Protein AF-A0A8T1B368-F1 (afdb_monomer_lite)

Organism: NCBI:txid29920

Secondary structure (DSSP, 8-state):
--------------HHHHHHHHHHHHHHHHHHHHHHHHHHHHHHHHHHHHHHHHHHHHHHHHHHHHHHHHHHHHHHHHHHHHHHHTTSTHHHHHHHHHHHHHHHHHHHHHHHHHHHHHHHHHHHHHHHHHHHHHHHTT---------HHHHHHT-TTTSS-TT-TT-EEE--TTSPPPEEE-PPPHHHHHHHHHHHHHHHHS--TT-EEEEEETTEEEEEPP----TTSS-PPPP--

Foldseek 3Di:
DDDDDPDDPPPPPDPVVVVVVVVVVVVVVVVVVVVVVVVVVVVVVVVVVVVVVVVVVVVVVVVVVVVVVVVVVVVVVVVVVCVVPVVDPVNVVVVVVVVVVVVVVVVVVVVVVVVVVVVVVVVVVVVVVVVVVVVVVPPPDDDPDDDPVVVVCPDPVNPDDPPPQPAAWDDDPVRDDIDGDDDDDPVNVVVVVVVCCVVPVPPDPQWDFPDADPNDTDTDHDFDDDPPDDDTDDDDD

Structure (mmCIF, N/CA/C/O backbone):
data_AF-A0A8T1B368-F1
#
_entry.id   AF-A0A8T1B368-F1
#
loop_
_atom_site.group_PDB
_atom_site.id
_atom_site.type_symbol
_atom_site.label_atom_id
_atom_site.label_alt_id
_atom_site.label_comp_id
_atom_site.label_asym_id
_atom_site.label_entity_id
_atom_site.label_seq_id
_atom_site.pdbx_PDB_ins_code
_atom_site.Cartn_x
_atom_site.Cartn_y
_atom_site.Cartn_z
_atom_site.occupancy
_atom_site.B_iso_or_equiv
_atom_site.auth_seq_id
_atom_site.auth_comp_id
_atom_site.auth_asym_id
_atom_site.auth_atom_id
_atom_site.pdbx_PDB_model_num
ATOM 1 N N . MET A 1 1 ? 43.629 -32.113 -84.183 1.00 42.66 1 MET A N 1
ATOM 2 C CA . MET A 1 1 ? 43.805 -30.665 -83.938 1.00 42.66 1 MET A CA 1
ATOM 3 C C . MET A 1 1 ? 42.716 -30.204 -82.978 1.00 42.66 1 MET A C 1
ATOM 5 O O . MET A 1 1 ? 41.587 -30.622 -83.180 1.00 42.66 1 MET A O 1
ATOM 9 N N . ALA A 1 2 ? 43.097 -29.373 -81.995 1.00 43.03 2 ALA A N 1
ATOM 10 C CA . ALA A 1 2 ? 42.284 -28.636 -81.007 1.00 43.03 2 ALA A CA 1
ATOM 11 C C . ALA A 1 2 ? 41.503 -29.499 -79.986 1.00 43.03 2 ALA A C 1
ATOM 13 O O . ALA A 1 2 ? 40.501 -30.113 -80.321 1.00 43.03 2 ALA A O 1
ATOM 14 N N . SER A 1 3 ? 42.025 -29.749 -78.780 1.00 43.41 3 SER A N 1
ATOM 15 C CA . SER A 1 3 ? 42.181 -28.850 -77.610 1.00 43.41 3 SER A CA 1
ATOM 16 C C . SER A 1 3 ? 40.863 -28.573 -76.879 1.00 43.41 3 SER A C 1
ATOM 18 O O . SER A 1 3 ? 40.160 -27.613 -77.178 1.00 43.41 3 SER A O 1
ATOM 20 N N . SER A 1 4 ? 40.581 -29.407 -75.872 1.00 46.00 4 SER A N 1
ATOM 21 C CA . SER A 1 4 ? 39.647 -29.121 -74.782 1.00 46.00 4 SER A CA 1
ATOM 22 C C . SER A 1 4 ? 40.178 -27.974 -73.923 1.00 46.00 4 SER A C 1
ATOM 24 O O . SER A 1 4 ? 41.214 -28.104 -73.274 1.00 46.00 4 SER A O 1
ATOM 26 N N . THR A 1 5 ? 39.451 -26.866 -73.874 1.00 47.09 5 THR A N 1
ATOM 27 C CA . THR A 1 5 ? 39.636 -25.805 -72.883 1.00 47.09 5 THR A CA 1
ATOM 28 C C . THR A 1 5 ? 38.849 -26.155 -71.624 1.00 47.09 5 THR A C 1
ATOM 30 O O . THR A 1 5 ? 37.664 -25.861 -71.496 1.00 47.09 5 THR A O 1
ATOM 33 N N . ASN A 1 6 ? 39.521 -26.820 -70.685 1.00 49.47 6 ASN A N 1
ATOM 34 C CA . ASN A 1 6 ? 39.022 -27.002 -69.329 1.00 49.47 6 ASN A CA 1
ATOM 35 C C . ASN A 1 6 ? 39.417 -25.771 -68.497 1.00 49.47 6 ASN A C 1
ATOM 37 O O . ASN A 1 6 ? 40.516 -25.713 -67.950 1.00 49.47 6 ASN A O 1
ATOM 41 N N . ASN A 1 7 ? 38.547 -24.763 -68.454 1.00 50.09 7 ASN A N 1
ATOM 42 C CA . ASN A 1 7 ? 38.726 -23.591 -67.600 1.00 50.09 7 ASN A CA 1
ATOM 43 C C . ASN A 1 7 ? 37.988 -23.827 -66.279 1.00 50.09 7 ASN A C 1
ATOM 45 O O . ASN A 1 7 ? 36.792 -23.571 -66.179 1.00 50.09 7 ASN A O 1
ATOM 49 N N . ASN A 1 8 ? 38.710 -24.307 -65.267 1.00 58.12 8 ASN A N 1
ATOM 50 C CA . ASN A 1 8 ? 38.276 -24.253 -63.871 1.00 58.12 8 ASN A CA 1
ATOM 51 C C . ASN A 1 8 ? 38.488 -22.823 -63.341 1.00 58.12 8 ASN A C 1
ATOM 53 O O . ASN A 1 8 ? 39.643 -22.403 -63.244 1.00 58.12 8 ASN A O 1
ATOM 57 N N . PRO A 1 9 ? 37.448 -22.074 -62.933 1.00 49.28 9 PRO A N 1
ATOM 58 C CA . PRO A 1 9 ? 37.639 -20.839 -62.198 1.00 49.28 9 PRO A CA 1
ATOM 59 C C . PRO A 1 9 ? 37.678 -21.184 -60.707 1.00 49.28 9 PRO A C 1
ATOM 61 O O . PRO A 1 9 ? 36.676 -21.089 -60.000 1.00 49.28 9 PRO A O 1
ATOM 64 N N . ALA A 1 10 ? 38.839 -21.601 -60.206 1.00 50.44 10 ALA A N 1
ATOM 65 C CA . ALA A 1 10 ? 39.085 -21.546 -58.770 1.00 50.44 10 ALA A CA 1
ATOM 66 C C . ALA A 1 10 ? 39.227 -20.063 -58.393 1.00 50.44 10 ALA A C 1
ATOM 68 O O . ALA A 1 10 ? 40.318 -19.503 -58.414 1.00 50.44 10 ALA A O 1
ATOM 69 N N . SER A 1 11 ? 38.090 -19.412 -58.138 1.00 59.16 11 SER A N 1
ATOM 70 C CA . SER A 1 11 ? 37.998 -18.056 -57.601 1.00 59.16 11 SER A CA 1
ATOM 71 C C . SER A 1 11 ? 38.609 -18.048 -56.201 1.00 59.16 11 SER A C 1
ATOM 73 O O . SER A 1 11 ? 37.917 -18.258 -55.206 1.00 59.16 11 SER A O 1
ATOM 75 N N . THR A 1 12 ? 39.922 -17.850 -56.125 1.00 66.88 12 THR A N 1
ATOM 76 C CA . THR A 1 12 ? 40.653 -17.617 -54.882 1.00 66.88 12 THR A CA 1
ATOM 77 C C . THR A 1 12 ? 40.141 -16.317 -54.274 1.00 66.88 12 THR A C 1
ATOM 79 O O . THR A 1 12 ? 40.388 -15.232 -54.795 1.00 66.88 12 THR A O 1
ATOM 82 N N . MET A 1 13 ? 39.343 -16.453 -53.219 1.00 69.12 13 MET A N 1
ATOM 83 C CA . MET A 1 13 ? 38.781 -15.351 -52.448 1.00 69.12 13 MET A CA 1
ATOM 84 C C . MET A 1 13 ? 39.916 -14.452 -51.942 1.00 69.12 13 MET A C 1
ATOM 86 O O . MET A 1 13 ? 40.829 -14.937 -51.284 1.00 69.12 13 MET A O 1
ATOM 90 N N . ASP A 1 14 ? 39.855 -13.168 -52.297 1.00 82.00 14 ASP A N 1
ATOM 91 C CA . ASP A 1 14 ? 40.852 -12.143 -51.965 1.00 82.00 14 ASP A CA 1
ATOM 92 C C . ASP A 1 14 ? 41.129 -12.104 -50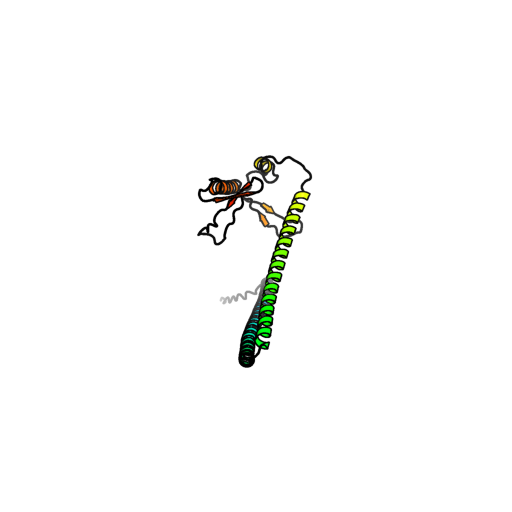.448 1.00 82.00 14 ASP A C 1
ATOM 94 O O . ASP A 1 14 ? 40.195 -12.126 -49.639 1.00 82.00 14 ASP A O 1
ATOM 98 N N . ASP A 1 15 ? 42.400 -12.021 -50.044 1.00 81.75 15 ASP A N 1
ATOM 99 C CA . ASP A 1 15 ? 42.838 -12.013 -48.637 1.00 81.75 15 ASP A CA 1
ATOM 100 C C . ASP A 1 15 ? 42.151 -10.895 -47.835 1.00 81.75 15 ASP A C 1
ATOM 102 O O . ASP A 1 15 ? 41.834 -11.034 -46.650 1.00 81.75 15 ASP A O 1
ATOM 106 N N . ARG A 1 16 ? 41.831 -9.784 -48.506 1.00 85.31 16 ARG A N 1
ATOM 107 C CA . ARG A 1 16 ? 41.080 -8.671 -47.919 1.00 85.31 16 ARG A CA 1
ATOM 108 C C . ARG A 1 16 ? 39.640 -9.051 -47.562 1.00 85.31 16 ARG A C 1
ATOM 110 O O . ARG A 1 16 ? 39.135 -8.607 -46.528 1.00 85.31 16 ARG A O 1
ATOM 117 N N . ALA A 1 17 ? 38.988 -9.871 -48.385 1.00 87.81 17 ALA A N 1
ATOM 118 C CA . ALA A 1 17 ? 37.640 -10.371 -48.125 1.00 87.81 17 ALA A CA 1
ATOM 119 C C . ALA A 1 17 ? 37.633 -11.365 -46.952 1.00 87.81 17 ALA A C 1
ATOM 121 O O . ALA A 1 17 ? 36.720 -11.333 -46.125 1.00 87.81 17 ALA A O 1
ATOM 122 N N . TRP A 1 18 ? 38.684 -12.181 -46.820 1.00 90.31 18 TRP A N 1
ATOM 123 C CA . TRP A 1 18 ? 38.879 -13.061 -45.664 1.00 90.31 18 TRP A CA 1
ATOM 124 C C . TRP A 1 18 ? 39.007 -12.286 -44.350 1.00 90.31 18 TRP A C 1
ATOM 126 O O . TRP A 1 18 ? 38.308 -12.595 -43.383 1.00 90.31 18 TRP A O 1
ATOM 136 N N . ILE A 1 19 ? 39.835 -11.238 -44.315 1.00 92.25 19 ILE A N 1
ATOM 137 C CA . ILE A 1 19 ? 40.012 -10.401 -43.116 1.00 92.25 19 ILE A CA 1
ATOM 138 C C . ILE A 1 19 ? 38.69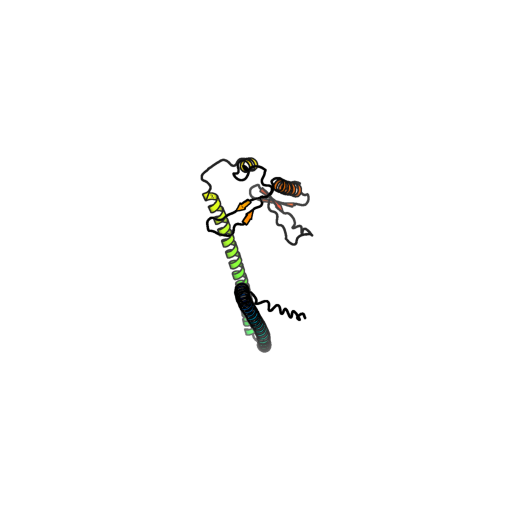1 -9.731 -42.710 1.00 92.25 19 ILE A C 1
ATOM 140 O O . ILE A 1 19 ? 38.340 -9.712 -41.529 1.00 92.25 19 ILE A O 1
ATOM 144 N N . GLN A 1 20 ? 37.928 -9.213 -43.677 1.00 93.19 20 GLN A N 1
ATOM 145 C CA . GLN A 1 20 ? 36.630 -8.585 -43.413 1.00 93.19 20 GLN A CA 1
ATOM 146 C C . GLN A 1 20 ? 35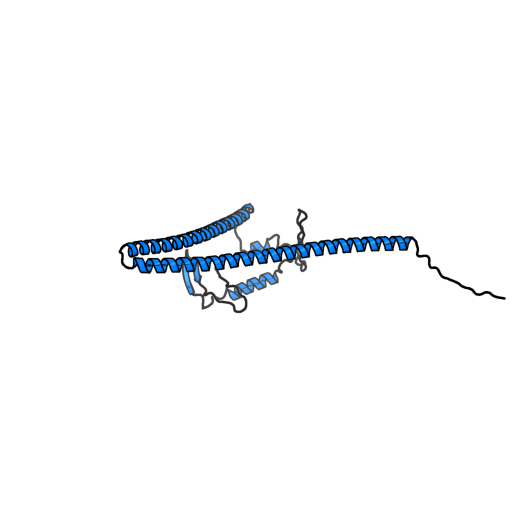.601 -9.574 -42.861 1.00 93.19 20 GLN A C 1
ATOM 148 O O . GLN A 1 20 ? 34.885 -9.242 -41.914 1.00 93.19 20 GLN A O 1
ATOM 153 N N . LEU A 1 21 ? 35.547 -10.790 -43.412 1.00 94.06 21 LEU A N 1
ATOM 154 C CA . LEU A 1 21 ? 34.644 -11.835 -42.941 1.00 94.06 21 LEU A CA 1
ATOM 155 C C . LEU A 1 21 ? 34.981 -12.263 -41.508 1.00 94.06 21 LEU A C 1
ATOM 157 O O . LEU A 1 21 ? 34.084 -12.351 -40.669 1.00 94.06 21 LEU A O 1
ATOM 161 N N . HIS A 1 22 ? 36.265 -12.476 -41.207 1.00 94.44 22 HIS A N 1
ATOM 162 C CA . HIS A 1 22 ? 36.709 -12.823 -39.857 1.00 94.44 22 HIS A CA 1
ATOM 163 C C . HIS A 1 22 ? 36.404 -11.715 -38.850 1.00 94.44 22 HIS A C 1
ATOM 165 O O . HIS A 1 22 ? 35.855 -11.996 -37.786 1.00 94.44 22 HIS A O 1
ATOM 171 N N . TYR A 1 23 ? 36.679 -10.457 -39.202 1.00 95.75 23 TYR A N 1
ATOM 172 C CA . TYR A 1 23 ? 36.354 -9.315 -38.352 1.00 95.75 23 TYR A CA 1
ATOM 173 C C . TYR A 1 23 ? 34.844 -9.200 -38.093 1.00 95.75 23 TYR A C 1
ATOM 175 O O . TYR A 1 23 ? 34.419 -8.983 -36.958 1.00 95.75 23 TYR A O 1
ATOM 183 N N . TRP A 1 24 ? 34.013 -9.385 -39.124 1.00 95.88 24 TRP A N 1
ATOM 184 C CA . TRP A 1 24 ? 32.556 -9.376 -38.981 1.00 95.88 24 TRP A CA 1
ATOM 185 C C . TRP A 1 24 ? 32.059 -10.521 -38.090 1.00 95.88 24 TRP A C 1
ATOM 187 O O . TRP A 1 24 ? 31.235 -10.297 -37.200 1.00 95.88 24 TRP A O 1
ATOM 197 N N . ALA A 1 25 ? 32.584 -11.733 -38.276 1.00 96.19 25 ALA A N 1
ATOM 198 C CA . ALA A 1 25 ? 32.236 -12.890 -37.458 1.00 96.19 25 ALA A CA 1
ATOM 199 C C . ALA A 1 25 ? 32.645 -12.687 -35.989 1.00 96.19 25 ALA A C 1
ATOM 201 O O . ALA A 1 25 ? 31.862 -12.960 -35.080 1.00 96.19 25 ALA A O 1
ATOM 202 N N . GLU A 1 26 ? 33.837 -12.146 -35.731 1.00 95.88 26 GLU A N 1
ATOM 203 C CA . GLU A 1 26 ? 34.303 -11.850 -34.374 1.00 95.88 26 GLU A CA 1
ATOM 204 C C . GLU A 1 26 ? 33.466 -10.743 -33.716 1.00 95.88 26 GLU A C 1
ATOM 206 O O . GLU A 1 26 ? 33.055 -10.862 -32.560 1.00 95.88 26 GLU A O 1
ATOM 211 N N . LYS A 1 27 ? 33.156 -9.674 -34.456 1.00 96.75 27 LYS A N 1
ATOM 212 C CA . LYS A 1 27 ? 32.320 -8.579 -33.958 1.00 96.75 27 LYS A CA 1
ATOM 213 C C . LYS A 1 27 ? 30.920 -9.071 -33.596 1.00 96.75 27 LYS A C 1
ATOM 215 O O . LYS A 1 27 ? 30.455 -8.833 -32.484 1.00 96.75 27 LYS A O 1
ATOM 220 N N . THR A 1 28 ? 30.271 -9.795 -34.503 1.00 95.62 28 THR A N 1
ATOM 221 C CA . THR A 1 28 ? 28.912 -10.302 -34.279 1.00 95.62 28 THR A CA 1
ATOM 222 C C . THR A 1 28 ? 28.877 -11.324 -33.148 1.00 95.62 28 THR A C 1
ATOM 224 O O . THR A 1 28 ? 28.025 -11.221 -32.272 1.00 95.62 28 THR A O 1
ATOM 227 N N . THR A 1 29 ? 29.823 -12.264 -33.075 1.00 96.56 29 THR A N 1
ATOM 228 C CA . THR A 1 29 ? 29.886 -13.221 -31.954 1.00 96.56 29 THR A CA 1
ATOM 229 C C . THR A 1 29 ? 30.104 -12.525 -30.607 1.00 96.56 29 THR A C 1
ATOM 231 O O . THR A 1 29 ? 29.439 -12.878 -29.630 1.00 96.56 29 THR A O 1
ATOM 234 N N . LYS A 1 30 ? 30.945 -11.485 -30.529 1.00 96.62 30 LYS A N 1
ATOM 235 C CA . LYS A 1 30 ? 31.089 -10.650 -29.318 1.00 96.62 30 LYS A CA 1
ATOM 236 C C . LYS A 1 30 ? 29.788 -9.925 -28.949 1.00 96.62 30 LYS A C 1
ATOM 238 O O . LYS A 1 30 ? 29.380 -9.925 -27.787 1.00 96.62 30 LYS A O 1
ATOM 243 N N . GLU A 1 31 ? 29.091 -9.342 -29.916 1.00 96.50 31 GLU A N 1
ATOM 244 C CA . GLU A 1 31 ? 27.802 -8.676 -29.680 1.00 96.50 31 GLU A CA 1
ATOM 245 C C . GLU A 1 31 ? 26.717 -9.664 -29.213 1.00 96.50 31 GLU A C 1
ATOM 247 O O . GLU A 1 31 ? 25.987 -9.400 -28.255 1.00 96.50 31 GLU A O 1
ATOM 252 N N . TRP A 1 32 ? 26.643 -10.851 -29.815 1.00 95.75 32 TRP A N 1
ATOM 253 C CA . TRP A 1 32 ? 25.680 -11.881 -29.421 1.00 95.75 32 TRP A CA 1
ATOM 254 C C . TRP A 1 32 ? 25.980 -12.468 -28.044 1.00 95.75 32 TRP A C 1
ATOM 256 O O . TRP A 1 32 ? 25.065 -12.638 -27.239 1.00 95.75 32 TRP A O 1
ATOM 266 N N . THR A 1 33 ? 27.247 -12.744 -27.735 1.00 97.38 33 THR A N 1
ATOM 267 C CA . THR A 1 33 ? 27.649 -13.284 -26.426 1.00 97.38 33 THR A CA 1
ATOM 268 C C . THR A 1 33 ? 27.396 -12.288 -25.298 1.00 97.38 33 THR A C 1
ATOM 270 O O . THR A 1 33 ? 26.871 -12.666 -24.247 1.00 97.38 33 THR A O 1
ATOM 273 N N . THR A 1 34 ? 27.690 -11.002 -25.514 1.00 96.88 34 THR A N 1
ATOM 274 C CA . THR A 1 34 ? 27.382 -9.946 -24.537 1.00 96.88 34 THR A CA 1
ATOM 275 C C . THR A 1 34 ? 25.878 -9.809 -24.319 1.00 96.88 34 THR A C 1
ATOM 277 O O . THR A 1 34 ? 25.429 -9.804 -23.169 1.00 96.88 34 THR A O 1
ATOM 280 N N . LYS A 1 35 ? 25.080 -9.794 -25.393 1.00 97.25 35 LYS A N 1
ATOM 281 C CA . LYS A 1 35 ? 23.615 -9.749 -25.304 1.00 97.25 35 LYS A CA 1
ATOM 282 C C . LYS A 1 35 ? 23.045 -10.967 -24.574 1.00 97.25 35 LYS A C 1
ATOM 284 O O . LYS A 1 35 ? 22.275 -10.797 -23.631 1.00 97.25 35 LYS A O 1
ATOM 289 N N . ALA A 1 36 ? 23.489 -12.173 -24.926 1.00 97.06 36 ALA A N 1
ATOM 290 C CA . ALA A 1 36 ? 23.072 -13.414 -24.275 1.00 97.06 36 ALA A CA 1
ATOM 291 C C . ALA A 1 36 ? 23.429 -13.430 -22.778 1.00 97.06 36 ALA A C 1
ATOM 293 O O . ALA A 1 36 ? 22.603 -13.804 -21.946 1.00 97.06 36 ALA A O 1
ATOM 294 N N . SER A 1 37 ? 24.626 -12.957 -22.409 1.00 96.50 37 SER A N 1
ATOM 295 C CA . SER A 1 37 ? 25.045 -12.833 -21.006 1.00 96.50 37 SER A CA 1
ATOM 296 C C . SER A 1 37 ? 24.155 -11.859 -20.224 1.00 96.50 37 SER A C 1
ATOM 298 O O . SER A 1 37 ? 23.741 -12.151 -19.099 1.00 96.50 37 SER A O 1
ATOM 300 N N . LEU A 1 38 ? 23.815 -10.709 -20.815 1.00 97.88 38 LEU A N 1
ATOM 301 C CA . LEU A 1 38 ? 22.913 -9.731 -20.201 1.00 97.88 38 LEU A CA 1
ATOM 302 C C . LEU A 1 38 ? 21.489 -10.271 -20.053 1.00 97.88 38 LEU A C 1
ATOM 304 O O . LEU A 1 38 ? 20.858 -10.056 -19.016 1.00 97.88 38 LEU A O 1
ATOM 308 N N . ASP A 1 39 ? 20.980 -10.977 -21.058 1.00 97.19 39 ASP A N 1
ATOM 309 C CA . ASP A 1 39 ? 19.650 -11.588 -21.021 1.00 97.19 39 ASP A CA 1
ATOM 310 C C . ASP A 1 39 ? 19.567 -12.686 -19.962 1.00 97.19 39 ASP A C 1
ATOM 312 O O . ASP A 1 39 ? 18.632 -12.694 -19.156 1.00 97.19 39 ASP A O 1
ATOM 316 N N . TRP A 1 40 ? 20.595 -13.532 -19.863 1.00 97.44 40 TRP A N 1
ATOM 317 C CA . TRP A 1 40 ? 20.704 -14.531 -18.804 1.00 97.44 40 TRP A CA 1
ATOM 318 C C . TRP A 1 40 ? 20.724 -13.887 -17.411 1.00 97.44 40 TRP A C 1
ATOM 320 O O . TRP A 1 40 ? 19.943 -14.277 -16.539 1.00 97.44 40 TRP A O 1
ATOM 330 N N . LYS A 1 41 ? 21.536 -12.838 -17.201 1.00 98.00 41 LYS A N 1
ATOM 331 C CA . LYS A 1 41 ? 21.582 -12.096 -15.925 1.00 98.00 41 LYS A CA 1
ATOM 332 C C . LYS A 1 41 ? 20.227 -11.479 -15.576 1.00 98.00 41 LYS A C 1
ATOM 334 O O . LYS A 1 41 ? 19.796 -11.558 -14.426 1.00 98.00 41 LYS A O 1
ATOM 339 N N . ARG A 1 42 ? 19.543 -10.874 -16.554 1.00 97.81 42 ARG A N 1
ATOM 340 C CA . ARG A 1 42 ? 18.202 -10.297 -16.368 1.00 97.81 42 ARG A CA 1
ATOM 341 C C . ARG A 1 42 ? 17.189 -11.369 -15.983 1.00 97.81 42 ARG A C 1
ATOM 343 O O . ARG A 1 42 ? 16.444 -11.168 -15.028 1.00 97.81 42 ARG A O 1
ATOM 350 N N . SER A 1 43 ? 17.185 -12.503 -16.679 1.00 97.31 43 SER A N 1
ATOM 351 C CA . SER A 1 43 ? 16.290 -13.620 -16.371 1.00 97.31 43 SER A CA 1
ATOM 352 C C . SER A 1 43 ? 16.546 -14.181 -14.973 1.00 97.31 43 SER A C 1
ATOM 354 O O . SER A 1 43 ? 15.605 -14.356 -14.202 1.00 97.31 43 SER A O 1
ATOM 356 N N . LYS A 1 44 ? 17.818 -14.385 -14.604 1.00 97.69 44 LYS A N 1
ATOM 357 C CA . LYS A 1 44 ? 18.207 -14.848 -13.268 1.00 97.69 44 LYS A CA 1
ATOM 358 C C . LYS A 1 44 ? 17.686 -13.910 -12.176 1.00 97.69 44 LYS A C 1
ATOM 360 O O . LYS A 1 44 ? 16.995 -14.366 -11.271 1.00 97.69 44 LYS A O 1
ATOM 365 N N . ARG A 1 45 ? 17.911 -12.598 -12.320 1.00 97.44 45 ARG A N 1
ATOM 366 C CA . ARG A 1 45 ? 17.401 -11.590 -11.373 1.00 97.44 45 ARG A CA 1
ATOM 367 C C . ARG A 1 45 ? 15.876 -11.599 -11.266 1.00 97.44 45 ARG A C 1
ATOM 369 O O . ARG A 1 45 ? 15.348 -11.482 -10.166 1.00 97.44 45 ARG A O 1
ATOM 376 N N . ARG A 1 46 ? 15.149 -11.740 -12.383 1.00 97.75 46 ARG A N 1
ATOM 377 C CA . ARG A 1 46 ? 13.677 -11.839 -12.350 1.00 97.75 46 ARG A CA 1
ATOM 378 C C . ARG A 1 46 ? 13.217 -13.058 -11.554 1.00 97.75 46 ARG A C 1
ATOM 380 O O . ARG A 1 46 ? 12.312 -12.921 -10.736 1.00 97.75 46 ARG A O 1
ATOM 387 N N . ASN A 1 47 ? 13.857 -14.207 -11.757 1.00 97.88 47 ASN A N 1
ATOM 388 C CA . ASN A 1 47 ? 13.526 -15.444 -11.048 1.00 97.88 47 ASN A CA 1
ATOM 389 C C . ASN A 1 47 ? 13.830 -15.340 -9.548 1.00 97.88 47 ASN A C 1
ATOM 391 O O . ASN A 1 47 ? 12.992 -15.707 -8.729 1.00 97.88 47 ASN A O 1
ATOM 395 N N . GLU A 1 48 ? 14.983 -14.778 -9.180 1.00 97.88 48 GLU A N 1
ATOM 396 C CA . GLU A 1 48 ? 15.341 -14.515 -7.779 1.00 97.88 48 GLU A CA 1
ATOM 397 C C . GLU A 1 48 ? 14.317 -13.587 -7.113 1.00 97.88 48 GLU A C 1
ATOM 399 O O . GLU A 1 48 ? 13.787 -13.902 -6.049 1.00 97.88 48 GLU A O 1
ATOM 404 N N . MET A 1 49 ? 13.952 -12.485 -7.775 1.00 98.00 49 MET A N 1
ATOM 405 C CA . MET A 1 49 ? 12.939 -11.561 -7.264 1.00 98.00 49 MET A CA 1
ATOM 406 C C . MET A 1 49 ? 11.554 -12.203 -7.149 1.00 98.00 49 MET A C 1
ATOM 408 O O . MET A 1 49 ? 10.834 -11.921 -6.191 1.00 98.00 49 MET A O 1
ATOM 412 N N . ALA A 1 50 ? 11.161 -13.055 -8.098 1.00 98.19 50 ALA A N 1
ATOM 413 C CA . ALA A 1 50 ? 9.902 -13.791 -8.031 1.00 98.19 50 ALA A CA 1
ATOM 414 C C . ALA A 1 50 ? 9.883 -14.763 -6.840 1.00 98.19 50 ALA A C 1
ATOM 416 O O . ALA A 1 50 ? 8.908 -14.782 -6.090 1.00 98.19 50 ALA A O 1
ATOM 417 N N . SER A 1 51 ? 10.983 -15.489 -6.618 1.00 97.94 51 SER A N 1
ATOM 418 C CA . SER A 1 51 ? 11.149 -16.388 -5.471 1.00 97.94 51 SER A CA 1
ATOM 419 C C . SER A 1 51 ? 11.066 -15.634 -4.140 1.00 97.94 51 SER A C 1
ATOM 421 O O . SER A 1 51 ? 10.284 -16.004 -3.266 1.00 97.94 51 SER A O 1
ATOM 423 N N . LEU A 1 52 ? 11.770 -14.502 -4.012 1.00 98.12 52 LEU A N 1
ATOM 424 C CA . LEU A 1 52 ? 11.722 -13.662 -2.810 1.00 98.12 52 LEU A CA 1
ATOM 425 C C . LEU A 1 52 ? 10.315 -13.117 -2.535 1.00 98.12 52 LEU A C 1
ATOM 427 O O . LEU A 1 52 ? 9.858 -13.109 -1.391 1.00 98.12 52 LEU A O 1
ATOM 431 N N . ARG A 1 53 ? 9.602 -12.672 -3.577 1.00 98.19 53 ARG A N 1
ATOM 432 C CA . ARG A 1 53 ? 8.213 -12.201 -3.448 1.00 98.19 53 ARG A CA 1
ATOM 433 C C . ARG A 1 53 ? 7.286 -13.320 -2.988 1.00 98.19 53 ARG A C 1
ATOM 435 O O . ARG A 1 53 ? 6.467 -13.087 -2.102 1.00 98.19 53 ARG A O 1
ATOM 442 N N . LEU A 1 54 ? 7.433 -14.517 -3.553 1.00 98.38 54 LEU A N 1
ATOM 443 C CA . LEU A 1 54 ? 6.656 -15.687 -3.156 1.00 98.38 54 LEU A CA 1
ATOM 444 C C . LEU A 1 54 ? 6.942 -16.075 -1.702 1.00 98.38 54 LEU A C 1
ATOM 446 O O . LEU A 1 54 ? 6.009 -16.243 -0.924 1.00 98.38 54 LEU A O 1
ATOM 450 N N . GLN A 1 55 ? 8.214 -16.128 -1.304 1.00 98.06 55 GLN A N 1
ATOM 451 C CA . GLN A 1 55 ? 8.606 -16.418 0.075 1.00 98.06 55 GLN A CA 1
ATOM 452 C C . GLN A 1 55 ? 8.019 -15.393 1.052 1.00 98.06 55 GLN A C 1
ATOM 454 O O . GLN A 1 55 ? 7.474 -15.768 2.090 1.00 98.06 55 GLN A O 1
ATOM 459 N N . LYS A 1 56 ? 8.082 -14.099 0.714 1.00 98.19 56 LYS A N 1
ATOM 460 C CA . LYS A 1 56 ? 7.500 -13.033 1.538 1.00 98.19 56 LYS A CA 1
ATOM 461 C C . LYS A 1 56 ? 5.981 -13.171 1.652 1.00 98.19 56 LYS A C 1
ATOM 463 O O . LYS A 1 56 ? 5.452 -13.015 2.748 1.00 98.19 56 LYS A O 1
ATOM 468 N N . LYS A 1 57 ? 5.296 -13.491 0.548 1.00 98.31 57 LYS A N 1
ATOM 469 C CA . LYS A 1 57 ? 3.849 -13.748 0.538 1.00 98.31 57 LYS A CA 1
ATOM 470 C C . LYS A 1 57 ? 3.493 -14.932 1.439 1.00 98.31 57 LYS A C 1
ATOM 472 O O . LYS A 1 57 ? 2.615 -14.796 2.281 1.00 98.31 57 LYS A O 1
ATOM 477 N N . ASN A 1 58 ? 4.207 -16.048 1.309 1.00 98.31 58 ASN A N 1
ATOM 478 C CA . ASN A 1 58 ? 3.967 -17.247 2.112 1.00 98.31 58 ASN A CA 1
ATOM 479 C C . ASN A 1 58 ? 4.218 -16.990 3.601 1.00 98.31 58 ASN A C 1
ATOM 481 O O . ASN A 1 58 ? 3.423 -17.406 4.434 1.00 98.31 58 ASN A O 1
ATOM 485 N N . ARG A 1 59 ? 5.283 -16.253 3.945 1.00 97.94 59 ARG A N 1
ATOM 486 C CA . ARG A 1 59 ? 5.554 -15.858 5.333 1.00 97.94 59 ARG A CA 1
ATOM 487 C C . ARG A 1 59 ? 4.437 -14.987 5.901 1.00 97.94 59 ARG A C 1
ATOM 489 O O . ARG A 1 59 ? 4.049 -15.183 7.043 1.00 97.94 59 ARG A O 1
ATOM 496 N N . LEU A 1 60 ? 3.932 -14.032 5.121 1.00 98.12 60 LEU A N 1
ATOM 497 C CA . LEU A 1 60 ? 2.824 -13.179 5.547 1.00 98.12 60 LEU A CA 1
ATOM 498 C C . LEU A 1 60 ? 1.558 -13.997 5.800 1.00 98.12 60 LEU A C 1
ATOM 500 O O . LEU A 1 60 ? 0.930 -13.809 6.834 1.00 98.12 60 LEU A O 1
ATOM 504 N N . HIS A 1 61 ? 1.240 -14.931 4.906 1.00 98.12 61 HIS A N 1
ATOM 505 C CA . HIS A 1 61 ? 0.098 -15.823 5.082 1.00 98.12 61 HIS A CA 1
ATOM 506 C C . HIS A 1 61 ? 0.252 -16.707 6.329 1.00 98.12 61 HIS A C 1
ATOM 508 O O . HIS A 1 61 ? -0.629 -16.721 7.174 1.00 98.12 61 HIS A O 1
ATOM 514 N N . SER A 1 62 ? 1.427 -17.314 6.528 1.00 98.06 62 SER A N 1
ATOM 515 C CA . SER A 1 62 ? 1.720 -18.108 7.728 1.00 98.06 62 SER A CA 1
ATOM 516 C C . SER A 1 62 ? 1.575 -17.309 9.027 1.00 98.06 62 SER A C 1
ATOM 518 O O . SER A 1 62 ? 1.089 -17.854 10.011 1.00 98.06 62 SER A O 1
ATOM 520 N N . MET A 1 63 ? 1.987 -16.036 9.049 1.00 97.94 63 MET A N 1
ATOM 521 C CA . MET A 1 63 ? 1.800 -15.178 10.226 1.00 97.94 63 MET A CA 1
ATOM 522 C C . MET A 1 63 ? 0.320 -14.855 10.466 1.00 97.94 63 MET A C 1
ATOM 524 O O . MET A 1 63 ? -0.094 -14.737 11.612 1.00 97.94 63 MET A O 1
ATOM 528 N N . GLN A 1 64 ? -0.481 -14.708 9.408 1.00 97.88 64 GLN A N 1
ATOM 529 C CA . GLN A 1 64 ? -1.926 -14.499 9.539 1.00 97.88 64 GLN A CA 1
ATOM 530 C C . GLN A 1 64 ? -2.620 -15.740 10.106 1.00 97.88 64 GLN A C 1
ATOM 532 O O . GLN A 1 64 ? -3.402 -15.609 11.043 1.00 97.88 64 GLN A O 1
ATOM 537 N N . ASP A 1 65 ? -2.280 -16.928 9.605 1.00 98.06 65 ASP A N 1
ATOM 538 C CA . ASP A 1 65 ? -2.835 -18.193 10.099 1.00 98.06 65 ASP A CA 1
ATOM 539 C C . ASP A 1 65 ? -2.462 -18.430 11.575 1.00 98.06 65 ASP A C 1
ATOM 541 O O . ASP A 1 65 ? -3.275 -18.894 12.381 1.00 98.06 65 ASP A O 1
ATOM 545 N N . GLU A 1 66 ? -1.229 -18.079 11.959 1.00 97.94 66 GLU A N 1
ATOM 546 C CA . GLU A 1 66 ? -0.771 -18.140 13.349 1.00 97.94 66 GLU A CA 1
ATOM 547 C C . GLU A 1 66 ? -1.545 -17.162 14.239 1.00 97.94 66 GLU A C 1
ATOM 549 O O . GLU A 1 66 ? -2.002 -17.553 15.314 1.00 97.94 66 GLU A O 1
ATOM 554 N N . LEU A 1 67 ? -1.757 -15.921 13.785 1.00 97.38 67 LEU A N 1
ATOM 555 C CA . LEU A 1 67 ? -2.571 -14.941 14.506 1.00 97.38 67 LEU A CA 1
ATOM 556 C C . LEU A 1 67 ? -4.004 -15.436 14.711 1.00 97.38 67 LEU A C 1
ATOM 558 O O . LEU A 1 67 ? -4.497 -15.372 15.833 1.00 97.38 67 LEU A O 1
ATOM 562 N N . GLU A 1 68 ? -4.650 -15.972 13.674 1.00 97.94 68 GLU A N 1
ATOM 563 C CA . GLU A 1 68 ? -6.006 -16.523 13.783 1.00 97.94 68 GLU A CA 1
ATOM 564 C C . GLU A 1 68 ? -6.053 -17.692 14.780 1.00 97.94 68 GLU A C 1
ATOM 566 O O . GLU A 1 68 ? -6.954 -17.791 15.621 1.00 97.94 68 GLU A O 1
ATOM 571 N N . THR A 1 69 ? -5.040 -18.560 14.738 1.00 98.00 69 THR A N 1
ATOM 572 C CA . THR A 1 69 ? -4.928 -19.701 15.649 1.00 98.00 69 THR A CA 1
ATOM 573 C C . THR A 1 69 ? -4.758 -19.244 17.097 1.00 98.00 69 THR A C 1
ATOM 575 O O . THR A 1 69 ? -5.462 -19.735 17.984 1.00 98.00 69 THR A O 1
ATOM 578 N N . LEU A 1 70 ? -3.857 -18.293 17.347 1.00 97.81 70 LEU A N 1
ATOM 579 C CA . LEU A 1 70 ? -3.628 -17.722 18.673 1.00 97.81 70 LEU A CA 1
ATOM 580 C C . LEU A 1 70 ? -4.867 -16.988 19.178 1.00 97.81 70 LEU A C 1
ATOM 582 O O . LEU A 1 70 ? -5.277 -17.194 20.318 1.00 97.81 70 LEU A O 1
ATOM 586 N N . GLU A 1 71 ? -5.515 -16.191 18.334 1.00 96.94 71 GLU A N 1
ATOM 587 C CA . GLU A 1 71 ? -6.747 -15.489 18.680 1.00 96.94 71 GLU A CA 1
ATOM 588 C C . GLU A 1 71 ? -7.844 -16.475 19.098 1.00 96.94 71 GLU A C 1
ATOM 590 O O . GLU A 1 71 ? -8.513 -16.274 20.115 1.00 96.94 71 GLU A O 1
ATOM 595 N N . LYS A 1 72 ? -8.001 -17.584 18.367 1.00 96.75 72 LYS A N 1
ATOM 596 C CA . LYS A 1 72 ? -8.946 -18.646 18.725 1.00 96.75 72 LYS A CA 1
ATOM 597 C C . LYS A 1 72 ? -8.601 -19.293 20.069 1.00 96.75 72 LYS A C 1
ATOM 599 O O . LYS A 1 72 ? -9.508 -19.529 20.870 1.00 96.75 72 LYS A O 1
ATOM 604 N N . GLN A 1 73 ? -7.321 -19.559 20.338 1.00 96.00 73 GLN A N 1
ATOM 605 C CA . GLN A 1 73 ? -6.871 -20.098 21.628 1.00 96.00 73 GLN A CA 1
ATOM 606 C C . GLN A 1 73 ? -7.162 -19.125 22.777 1.00 96.00 73 GLN A C 1
ATOM 608 O O . GLN A 1 73 ? -7.756 -19.529 23.777 1.00 96.00 73 GLN A O 1
ATOM 613 N N . PHE A 1 74 ? -6.831 -17.843 22.611 1.00 93.06 74 PHE A N 1
ATOM 614 C CA . PHE A 1 74 ? -7.108 -16.799 23.599 1.00 93.06 74 PHE A CA 1
ATOM 615 C C . PHE A 1 74 ? -8.603 -16.647 23.868 1.00 93.06 74 PHE A C 1
ATOM 617 O O . PHE A 1 74 ? -9.015 -16.614 25.026 1.00 93.06 74 PHE A O 1
ATOM 624 N N . LYS A 1 75 ? -9.438 -16.621 22.823 1.00 93.00 75 LYS A N 1
ATOM 625 C CA . LYS A 1 75 ? -10.901 -16.585 22.972 1.00 93.00 75 LYS A CA 1
ATOM 626 C C . LYS A 1 75 ? -11.422 -17.806 23.730 1.00 93.00 75 LYS A C 1
ATOM 628 O O . LYS A 1 75 ? -12.281 -17.656 24.595 1.00 93.00 75 LYS A O 1
ATOM 633 N N . GLY A 1 76 ? -10.886 -18.995 23.450 1.00 91.81 76 GLY A N 1
ATOM 634 C CA . GLY A 1 76 ? -11.233 -20.222 24.171 1.00 91.81 76 GLY A CA 1
ATOM 635 C C . GLY A 1 76 ? -10.873 -20.156 25.658 1.00 91.81 76 GLY A C 1
ATOM 636 O O . GLY A 1 76 ? -11.709 -20.456 26.510 1.00 91.81 76 GLY A O 1
ATOM 637 N N . GLN A 1 77 ? -9.661 -19.701 25.981 1.00 89.25 77 GLN A N 1
ATOM 638 C CA . GLN A 1 77 ? -9.213 -19.518 27.365 1.00 89.25 77 GLN A CA 1
ATOM 639 C C . GLN A 1 77 ? -10.038 -18.454 28.102 1.00 89.25 77 GLN A C 1
ATOM 641 O O . GLN A 1 77 ? -10.449 -18.679 29.238 1.00 89.25 77 GLN A O 1
ATOM 646 N N . LEU A 1 78 ? -10.348 -17.333 27.447 1.00 86.06 78 LEU A N 1
ATOM 647 C CA . LEU A 1 78 ? -11.228 -16.296 27.990 1.00 86.06 78 LEU A CA 1
ATOM 648 C C . LEU A 1 78 ? -12.640 -16.819 28.254 1.00 86.06 78 LEU A C 1
ATOM 650 O O . LEU A 1 78 ? -13.207 -16.517 29.298 1.00 86.06 78 LEU A O 1
ATOM 654 N N . ALA A 1 79 ? -13.211 -17.620 27.352 1.00 85.94 79 ALA A N 1
ATOM 655 C CA . ALA A 1 79 ? -14.530 -18.217 27.554 1.00 85.94 79 ALA A CA 1
ATOM 656 C C . ALA A 1 79 ? -14.541 -19.192 28.744 1.00 85.94 79 ALA A C 1
ATOM 658 O O . ALA A 1 79 ? -15.481 -19.183 29.544 1.00 85.94 79 ALA A O 1
ATOM 659 N N . HIS A 1 80 ? -13.478 -19.988 28.898 1.00 82.88 80 HIS A N 1
ATOM 660 C CA . HIS A 1 80 ? -13.292 -20.865 30.053 1.00 82.88 80 HIS A CA 1
ATOM 661 C C . HIS A 1 80 ? -13.199 -20.057 31.356 1.00 82.88 80 HIS A C 1
ATOM 663 O O . HIS A 1 80 ? -13.947 -20.320 32.297 1.00 82.88 80 HIS A O 1
ATOM 669 N N . LEU A 1 81 ? -12.348 -19.026 31.393 1.00 81.31 81 LEU A N 1
ATOM 670 C CA . LEU A 1 81 ? -12.202 -18.146 32.555 1.00 81.31 81 LEU A CA 1
ATOM 671 C C . LEU A 1 81 ? -13.514 -17.432 32.893 1.00 81.31 81 LEU A C 1
ATOM 673 O O . LEU A 1 81 ? -13.958 -17.505 34.033 1.00 81.31 81 LEU A O 1
ATOM 677 N N . ASN A 1 82 ? -14.190 -16.831 31.914 1.00 73.00 82 ASN A N 1
ATOM 678 C CA . ASN A 1 82 ? -15.476 -16.161 32.121 1.00 73.00 82 ASN A CA 1
ATOM 679 C C . ASN A 1 82 ? -16.553 -17.115 32.654 1.00 73.00 82 ASN A C 1
ATOM 681 O O . ASN A 1 82 ? -17.347 -16.715 33.503 1.00 73.00 82 ASN A O 1
ATOM 685 N N . SER A 1 83 ? -16.553 -18.380 32.224 1.00 72.25 83 SER A N 1
ATOM 686 C CA . SER A 1 83 ? -17.463 -19.393 32.772 1.00 72.25 83 SER A CA 1
ATOM 687 C C . SER A 1 83 ? -17.180 -19.656 34.255 1.00 72.25 83 SER A C 1
ATOM 689 O O . SER A 1 83 ? -18.110 -19.694 35.056 1.00 72.25 83 SER A O 1
ATOM 691 N N . THR A 1 84 ? -15.903 -19.749 34.645 1.00 67.56 84 THR A N 1
ATOM 692 C CA . THR A 1 84 ? -15.499 -19.952 36.050 1.00 67.56 84 THR A CA 1
ATOM 693 C C . THR A 1 84 ? -15.643 -18.704 36.931 1.00 67.56 84 THR A C 1
ATOM 695 O O . THR A 1 84 ? -15.876 -18.819 38.130 1.00 67.56 84 THR A O 1
ATOM 698 N N . VAL A 1 85 ? -15.527 -17.511 36.344 1.00 61.12 85 VAL A N 1
ATOM 699 C CA . VAL A 1 85 ? -15.480 -16.215 37.039 1.00 61.12 85 VAL A CA 1
ATOM 700 C C . VAL A 1 85 ? -16.868 -15.576 37.180 1.00 61.12 85 VAL A C 1
ATOM 702 O O . VAL A 1 85 ? -17.047 -14.717 38.039 1.00 61.12 85 VAL A O 1
ATOM 705 N N . SER A 1 86 ? -17.885 -16.050 36.444 1.00 56.22 86 SER A N 1
ATOM 706 C CA . SER A 1 86 ? -19.284 -15.571 36.509 1.00 56.22 86 SER A CA 1
ATOM 707 C C . SER A 1 86 ? -19.971 -15.654 37.892 1.00 56.22 86 SER A C 1
ATOM 709 O O . SER A 1 86 ? -21.123 -15.249 38.029 1.00 56.22 86 SER A O 1
ATOM 711 N N . VAL A 1 87 ? -19.266 -16.121 38.928 1.00 58.25 87 VAL A N 1
ATOM 712 C CA . VAL A 1 87 ? -19.745 -16.260 40.311 1.00 58.25 87 VAL A CA 1
ATOM 713 C C . VAL A 1 87 ? -19.120 -15.223 41.278 1.00 58.25 87 VAL A C 1
ATOM 715 O O . VAL A 1 87 ? -19.558 -15.139 42.421 1.00 58.25 87 VAL A O 1
ATOM 718 N N . SER A 1 88 ? -18.141 -14.396 40.865 1.00 66.56 88 SER A N 1
ATOM 719 C CA . SER A 1 88 ? -17.358 -13.535 41.787 1.00 66.56 88 SER A CA 1
ATOM 720 C C . SER A 1 88 ? -17.345 -12.034 41.435 1.00 66.56 88 SER A C 1
ATOM 722 O O . SER A 1 88 ? -17.320 -11.657 40.266 1.00 66.56 88 SER A O 1
ATOM 724 N N . GLU A 1 89 ? -17.280 -11.160 42.451 1.00 68.38 89 GLU A N 1
ATOM 725 C CA . GLU A 1 89 ? -17.052 -9.703 42.323 1.00 68.38 89 GLU A CA 1
ATOM 726 C C . GLU A 1 89 ? -15.732 -9.362 41.593 1.00 68.38 89 GLU A C 1
ATOM 728 O O . GLU A 1 89 ? -15.648 -8.331 40.922 1.00 68.38 89 GLU A O 1
ATOM 733 N N . GLU A 1 90 ? -14.738 -10.263 41.616 1.00 70.00 90 GLU A N 1
ATOM 734 C CA . GLU A 1 90 ? -13.512 -10.166 40.803 1.00 70.00 90 GLU A CA 1
ATOM 735 C C . GLU A 1 90 ? -13.815 -9.988 39.302 1.00 70.00 90 GLU A C 1
ATOM 737 O O . GLU A 1 90 ? -13.096 -9.277 38.598 1.00 70.00 90 GLU A O 1
ATOM 742 N N . ALA A 1 91 ? -14.912 -10.584 38.815 1.00 71.81 91 ALA A N 1
ATOM 743 C CA . ALA A 1 91 ? -15.336 -10.518 37.418 1.00 71.81 91 ALA A CA 1
ATOM 744 C C . ALA A 1 91 ? -15.595 -9.083 36.955 1.00 71.81 91 ALA A C 1
ATOM 746 O O . ALA A 1 91 ? -15.225 -8.702 35.842 1.00 71.81 91 ALA A O 1
ATOM 747 N N . LYS A 1 92 ? -16.220 -8.273 37.819 1.00 77.12 92 LYS A N 1
ATOM 748 C CA . LYS A 1 92 ? -16.569 -6.882 37.512 1.00 77.12 92 LYS A CA 1
ATOM 749 C C . LYS A 1 92 ? -15.317 -6.016 37.433 1.00 77.12 92 LYS A C 1
ATOM 751 O O . LYS A 1 92 ? -15.211 -5.180 36.537 1.00 77.12 92 LYS A O 1
ATOM 756 N N . LEU A 1 93 ? -14.350 -6.249 38.325 1.00 81.88 93 LEU A N 1
ATOM 757 C CA . LEU A 1 93 ? -13.063 -5.557 38.297 1.00 81.88 93 LEU A CA 1
ATOM 758 C C . LEU A 1 93 ? -12.264 -5.932 37.042 1.00 81.88 93 LEU A C 1
ATOM 760 O O . LEU A 1 93 ? -11.798 -5.043 36.332 1.00 81.88 93 LEU A O 1
ATOM 764 N N . SER A 1 94 ? -12.159 -7.224 36.712 1.00 80.19 94 SER A N 1
ATOM 765 C CA . SER A 1 94 ? -11.487 -7.675 35.486 1.00 80.19 94 SER A CA 1
ATOM 766 C C . SER A 1 94 ? -12.143 -7.110 34.222 1.00 80.19 94 SER A C 1
ATOM 768 O O . SER A 1 94 ? -11.446 -6.674 33.306 1.00 80.19 94 SER A O 1
ATOM 770 N N . GLN A 1 95 ? -13.475 -7.045 34.177 1.00 81.94 95 GLN A N 1
ATOM 771 C CA . GLN A 1 95 ? -14.205 -6.454 33.055 1.00 81.94 95 GLN A CA 1
ATOM 772 C C . GLN A 1 95 ? -13.953 -4.944 32.925 1.00 81.94 95 GLN A C 1
ATOM 774 O O . GLN A 1 95 ? -13.778 -4.447 31.812 1.00 81.94 95 GLN A O 1
ATOM 779 N N . ALA A 1 96 ? -13.893 -4.216 34.044 1.00 86.81 96 ALA A N 1
ATOM 780 C CA . ALA A 1 96 ? -13.546 -2.797 34.047 1.00 86.81 96 ALA A CA 1
ATOM 781 C C . ALA A 1 96 ? -12.111 -2.561 33.544 1.00 86.81 96 ALA A C 1
ATOM 783 O O . ALA A 1 96 ? -11.893 -1.676 32.719 1.00 86.81 96 ALA A O 1
ATOM 784 N N . VAL A 1 97 ? -11.152 -3.388 33.970 1.00 88.62 97 VAL A N 1
ATOM 785 C CA . VAL A 1 97 ? -9.754 -3.319 33.510 1.00 88.62 97 VAL A CA 1
ATOM 786 C C . VAL A 1 97 ? -9.645 -3.594 32.009 1.00 88.62 97 VAL A C 1
ATOM 788 O O . VAL A 1 97 ? -8.979 -2.839 31.307 1.00 88.62 97 VAL A O 1
ATOM 791 N N . LEU A 1 98 ? -10.336 -4.615 31.489 1.00 87.06 98 LEU A N 1
ATOM 792 C CA . LEU A 1 98 ? -10.363 -4.897 30.047 1.00 87.06 98 LEU A CA 1
ATOM 793 C C . LEU A 1 98 ? -10.963 -3.736 29.249 1.00 87.06 98 LEU A C 1
ATOM 795 O O . LEU A 1 98 ? -10.429 -3.360 28.208 1.00 87.06 98 LEU A O 1
ATOM 799 N N . ARG A 1 99 ? -12.050 -3.138 29.746 1.00 91.06 99 ARG A N 1
ATOM 800 C CA . ARG A 1 99 ? -12.674 -1.975 29.108 1.00 91.06 99 ARG A CA 1
ATOM 801 C C . ARG A 1 99 ? -11.718 -0.782 29.053 1.00 91.06 99 ARG A C 1
ATOM 803 O O . ARG A 1 99 ? -11.589 -0.174 27.997 1.00 91.06 99 ARG A O 1
ATOM 810 N N . LEU A 1 100 ? -11.031 -0.488 30.156 1.00 94.38 100 LEU A N 1
ATOM 811 C CA . LEU A 1 100 ? -10.032 0.581 30.212 1.00 94.38 100 LEU A CA 1
ATOM 812 C C . LEU A 1 100 ? -8.838 0.300 29.295 1.00 94.38 100 LEU A C 1
ATOM 814 O O . LEU A 1 100 ? -8.344 1.219 28.651 1.00 94.38 100 LEU A O 1
ATOM 818 N N . ALA A 1 101 ? -8.392 -0.954 29.193 1.00 94.31 101 ALA A N 1
ATOM 819 C CA . ALA A 1 101 ? -7.321 -1.333 28.276 1.00 94.31 101 ALA A CA 1
ATOM 820 C C . ALA A 1 101 ? -7.716 -1.063 26.813 1.00 94.31 101 ALA A C 1
ATOM 822 O O . ALA A 1 101 ? -6.968 -0.404 26.094 1.00 94.31 101 ALA A O 1
ATOM 823 N N . LEU A 1 102 ? -8.922 -1.473 26.403 1.00 93.88 102 LEU A N 1
ATOM 824 C CA . LEU A 1 102 ? -9.451 -1.204 25.058 1.00 93.88 102 LEU A CA 1
ATOM 825 C C . LEU A 1 102 ? -9.583 0.297 24.772 1.00 93.88 102 LEU A C 1
ATOM 827 O O . LEU A 1 102 ? -9.236 0.760 23.684 1.00 93.88 102 LEU A O 1
ATOM 831 N N . GLU A 1 103 ? -10.061 1.066 25.748 1.00 96.12 103 GLU A N 1
ATOM 832 C CA . GLU A 1 103 ? -10.150 2.522 25.638 1.00 96.12 103 GLU A CA 1
ATOM 833 C C . GLU A 1 103 ? -8.757 3.152 25.500 1.00 96.12 103 GLU A C 1
ATOM 835 O O . GLU A 1 103 ? -8.534 3.962 24.603 1.00 96.12 103 GLU A O 1
ATOM 840 N N . SER A 1 104 ? -7.785 2.717 26.308 1.00 95.75 104 SER A N 1
ATOM 841 C CA . SER A 1 104 ? -6.405 3.207 26.239 1.00 95.75 104 SER A CA 1
ATOM 842 C C . SER A 1 104 ? -5.730 2.891 24.901 1.00 95.75 104 SER A C 1
ATOM 844 O O . SER A 1 104 ? -5.000 3.725 24.363 1.00 95.75 104 SER A O 1
ATOM 846 N N . ASP A 1 105 ? -6.016 1.723 24.324 1.00 95.56 105 ASP A N 1
ATOM 847 C CA . ASP A 1 105 ? -5.511 1.329 23.013 1.00 95.56 105 ASP A CA 1
ATOM 848 C C . ASP A 1 105 ? -6.131 2.171 21.900 1.00 95.56 105 ASP A C 1
ATOM 850 O O . ASP A 1 105 ? -5.410 2.655 21.026 1.00 95.56 105 ASP A O 1
ATOM 854 N N . THR A 1 106 ? -7.437 2.423 21.978 1.00 97.00 106 THR A N 1
ATOM 855 C CA . THR A 1 106 ? -8.149 3.301 21.039 1.00 97.00 106 THR A CA 1
ATOM 856 C C . THR A 1 106 ? -7.558 4.710 21.078 1.00 97.00 106 THR A C 1
ATOM 858 O O . THR A 1 106 ? -7.102 5.221 20.053 1.00 97.00 106 THR A O 1
ATOM 861 N N . LEU A 1 107 ? -7.429 5.293 22.274 1.00 97.44 107 LEU A N 1
ATOM 862 C CA . LEU A 1 107 ? -6.828 6.614 22.469 1.00 97.44 107 LEU A CA 1
ATOM 863 C C . LEU A 1 107 ? -5.382 6.674 21.964 1.00 97.44 107 LEU A C 1
ATOM 865 O O . LEU A 1 107 ? -4.969 7.670 21.374 1.00 97.44 107 LEU A O 1
ATOM 869 N N . ARG A 1 108 ? -4.598 5.607 22.152 1.00 96.94 108 ARG A N 1
ATOM 870 C CA . ARG A 1 108 ? -3.225 5.521 21.641 1.00 96.94 108 ARG A CA 1
ATOM 871 C C . ARG A 1 108 ? -3.191 5.542 20.114 1.00 96.94 108 ARG A C 1
ATOM 873 O O . ARG A 1 108 ? -2.356 6.248 19.551 1.00 96.94 108 ARG A O 1
ATOM 880 N N . THR A 1 109 ? -4.095 4.824 19.444 1.00 96.38 109 THR A N 1
ATOM 881 C CA . THR A 1 109 ? -4.181 4.851 17.975 1.00 96.38 109 THR A CA 1
ATOM 882 C C . THR A 1 109 ? -4.586 6.226 17.445 1.00 96.38 109 THR A C 1
ATOM 884 O O . THR A 1 109 ? -3.892 6.766 16.580 1.00 96.38 109 THR A O 1
ATOM 887 N N . GLU A 1 110 ? -5.610 6.854 18.026 1.00 97.19 110 GLU A N 1
ATOM 888 C CA . GLU A 1 110 ? -6.030 8.212 17.657 1.00 97.19 110 GLU A CA 1
ATOM 889 C C . GLU A 1 110 ? -4.905 9.232 17.872 1.00 97.19 110 GLU A C 1
ATOM 891 O O . GLU A 1 110 ? -4.643 10.074 17.013 1.00 97.19 110 GLU A O 1
ATOM 896 N N . ASN A 1 111 ? -4.172 9.121 18.982 1.00 97.44 111 ASN A N 1
ATOM 897 C CA . ASN A 1 111 ? -3.041 9.995 19.280 1.00 97.44 111 ASN A CA 1
ATOM 898 C C . ASN A 1 111 ? -1.929 9.861 18.220 1.00 97.44 111 ASN A C 1
ATOM 900 O O . ASN A 1 111 ? -1.432 10.866 17.706 1.00 97.44 111 ASN A O 1
ATOM 904 N N . THR A 1 112 ? -1.594 8.633 17.804 1.00 97.56 112 THR A N 1
ATOM 905 C CA . THR A 1 112 ? -0.628 8.433 16.708 1.00 97.56 112 THR A CA 1
ATOM 906 C C . THR A 1 112 ? -1.108 9.021 15.380 1.00 97.56 112 THR A C 1
ATOM 908 O O . THR A 1 112 ? -0.316 9.635 14.665 1.00 97.56 112 THR A O 1
ATOM 911 N N . GLU A 1 113 ? -2.401 8.909 15.063 1.00 97.75 113 GLU A N 1
ATOM 912 C CA . GLU A 1 113 ? -2.979 9.484 13.846 1.00 97.75 113 GLU A CA 1
ATOM 913 C C . GLU A 1 113 ? -2.922 11.018 13.861 1.00 97.75 113 GLU A C 1
ATOM 915 O O . GLU A 1 113 ? -2.521 11.644 12.873 1.00 97.75 113 GLU A O 1
ATOM 920 N N . LEU A 1 114 ? -3.272 11.633 14.994 1.00 98.00 114 LEU A N 1
ATOM 921 C CA . LEU A 1 114 ? -3.186 13.078 15.187 1.00 98.00 114 LEU A CA 1
ATOM 922 C C . LEU A 1 114 ? -1.746 13.574 15.059 1.00 98.00 114 LEU A C 1
ATOM 924 O O . LEU A 1 114 ? -1.511 14.575 14.383 1.00 98.00 114 LEU A O 1
ATOM 928 N N . HIS A 1 115 ? -0.774 12.859 15.628 1.00 97.88 115 HIS A N 1
ATOM 929 C CA . HIS A 1 115 ? 0.639 13.185 15.444 1.00 97.88 115 HIS A CA 1
ATOM 930 C C . HIS A 1 115 ? 1.066 13.120 13.974 1.00 97.88 115 HIS A C 1
ATOM 932 O O . HIS A 1 115 ? 1.754 14.029 13.506 1.00 97.88 115 HIS A O 1
ATOM 938 N N . CYS A 1 116 ? 0.627 12.108 13.220 1.00 96.94 116 CYS A N 1
ATOM 939 C CA . CYS A 1 116 ? 0.896 12.032 11.784 1.00 96.94 116 CYS A CA 1
ATOM 940 C C . CYS A 1 116 ? 0.286 13.214 11.018 1.00 96.94 116 CYS A C 1
ATOM 942 O O . CYS A 1 116 ? 0.977 13.835 10.208 1.00 96.94 116 CYS A O 1
ATOM 944 N N . LYS A 1 117 ? -0.979 13.561 11.288 1.00 97.25 117 LYS A N 1
ATOM 945 C CA . LYS A 1 117 ? -1.646 14.730 10.688 1.00 97.25 117 LYS A CA 1
ATOM 946 C C . LYS A 1 117 ? -0.904 16.023 11.020 1.00 97.25 117 LYS A C 1
ATOM 948 O O . LYS A 1 117 ? -0.637 16.832 10.136 1.00 97.25 117 LYS A O 1
ATOM 953 N N . LEU A 1 118 ? -0.505 16.198 12.276 1.00 97.44 118 LEU A N 1
ATOM 954 C CA . LEU A 1 118 ? 0.233 17.374 12.726 1.00 97.44 118 LEU A CA 1
ATOM 955 C C . LEU A 1 118 ? 1.595 17.482 12.030 1.00 97.44 118 LEU A C 1
ATOM 957 O O . LEU A 1 118 ? 1.953 18.550 11.541 1.00 97.44 118 LEU A O 1
ATOM 961 N N . GLN A 1 119 ? 2.318 16.371 11.889 1.00 97.38 119 GLN A N 1
ATOM 962 C CA . GLN A 1 119 ? 3.577 16.339 11.147 1.00 97.38 119 GLN A CA 1
ATOM 963 C C . GLN A 1 119 ? 3.386 16.682 9.661 1.00 97.38 119 GLN A C 1
ATOM 965 O O . GLN A 1 119 ? 4.203 17.404 9.087 1.00 97.38 119 GLN A O 1
ATOM 970 N N . GLN A 1 120 ? 2.306 16.206 9.033 1.00 95.62 120 GLN A N 1
ATOM 971 C CA . GLN A 1 120 ? 1.964 16.578 7.656 1.00 95.62 120 GLN A CA 1
ATOM 972 C C . GLN A 1 120 ? 1.703 18.081 7.534 1.00 95.62 120 GLN A C 1
ATOM 974 O O . GLN A 1 120 ? 2.255 18.719 6.640 1.00 95.62 120 GLN A O 1
ATOM 979 N N . HIS A 1 121 ? 0.926 18.662 8.451 1.00 96.19 121 HIS A N 1
ATOM 980 C CA . HIS A 1 121 ? 0.664 20.100 8.459 1.00 96.19 121 HIS A CA 1
ATOM 981 C C . HIS A 1 121 ? 1.931 20.928 8.681 1.00 96.19 121 HIS A C 1
ATOM 983 O O . HIS A 1 121 ? 2.128 21.909 7.970 1.00 96.19 121 HIS A O 1
ATOM 989 N N . ILE A 1 122 ? 2.818 20.517 9.595 1.00 96.06 122 ILE A N 1
ATOM 990 C CA . ILE A 1 122 ? 4.121 21.171 9.790 1.00 96.06 122 ILE A CA 1
ATOM 991 C C . ILE A 1 122 ? 4.922 21.146 8.488 1.00 96.06 122 ILE A C 1
ATOM 993 O O . ILE A 1 122 ? 5.420 22.181 8.058 1.00 96.06 122 ILE A O 1
ATOM 997 N N . ARG A 1 123 ? 5.001 19.989 7.821 1.00 94.44 123 ARG A N 1
ATOM 998 C CA . ARG A 1 123 ? 5.719 19.863 6.548 1.00 94.44 123 ARG A CA 1
ATOM 999 C C . ARG A 1 123 ? 5.140 20.779 5.470 1.00 94.44 123 ARG A C 1
ATOM 1001 O O . ARG A 1 123 ? 5.900 21.436 4.767 1.00 94.44 123 ARG A O 1
ATOM 1008 N N . LEU A 1 124 ? 3.815 20.821 5.335 1.00 94.12 124 LEU A N 1
ATOM 1009 C CA . LEU A 1 124 ? 3.145 21.706 4.381 1.00 94.12 124 LEU A CA 1
ATOM 1010 C C . LEU A 1 124 ? 3.414 23.180 4.701 1.00 94.12 124 LEU A C 1
ATOM 1012 O O . LEU A 1 124 ? 3.701 23.953 3.791 1.00 94.12 124 LEU A O 1
ATOM 1016 N N . ALA A 1 125 ? 3.383 23.560 5.980 1.00 91.94 125 ALA A N 1
ATOM 1017 C CA . ALA A 1 125 ? 3.698 24.915 6.415 1.00 91.94 125 ALA A CA 1
ATOM 1018 C C . ALA A 1 125 ? 5.156 25.296 6.109 1.00 91.94 125 ALA A C 1
ATOM 1020 O O . ALA A 1 125 ? 5.400 26.402 5.635 1.00 91.94 125 ALA A O 1
ATOM 1021 N N . SER A 1 126 ? 6.115 24.386 6.313 1.00 90.75 126 SER A N 1
ATOM 1022 C CA . SER A 1 126 ? 7.518 24.611 5.947 1.00 90.75 126 SER A CA 1
ATOM 1023 C C . SER A 1 126 ? 7.695 24.818 4.442 1.00 90.75 126 SER A C 1
ATOM 1025 O O . SER A 1 126 ? 8.344 25.778 4.046 1.00 90.75 126 SER A O 1
ATOM 1027 N N . LEU A 1 127 ? 7.064 23.986 3.605 1.00 87.88 127 LEU A N 1
ATOM 1028 C CA . LEU A 1 127 ? 7.119 24.133 2.143 1.00 87.88 127 LEU A CA 1
ATOM 1029 C C . LEU A 1 127 ? 6.487 25.451 1.668 1.00 87.88 127 LEU A C 1
ATOM 1031 O O . LEU A 1 127 ? 7.014 26.105 0.771 1.00 87.88 127 LEU A O 1
ATOM 1035 N N . ALA A 1 128 ? 5.374 25.862 2.281 1.00 85.88 128 ALA A N 1
ATOM 1036 C CA . ALA A 1 128 ? 4.732 27.137 1.974 1.00 85.88 128 ALA A CA 1
ATOM 1037 C C . ALA A 1 128 ? 5.615 28.340 2.356 1.00 85.88 128 ALA A C 1
ATOM 1039 O O . ALA A 1 128 ? 5.632 29.339 1.642 1.00 85.88 128 ALA A O 1
ATOM 1040 N N . GLN A 1 129 ? 6.360 28.247 3.463 1.00 81.56 129 GLN A N 1
ATOM 1041 C CA . GLN A 1 129 ? 7.306 29.286 3.877 1.00 81.56 129 GLN A CA 1
ATOM 1042 C C . GLN A 1 129 ? 8.552 29.325 2.984 1.00 81.56 129 GLN A C 1
ATOM 1044 O O . GLN A 1 129 ? 8.990 30.412 2.623 1.00 81.56 129 GLN A O 1
ATOM 1049 N N . GLU A 1 130 ? 9.087 28.172 2.580 1.00 77.50 130 GLU A N 1
ATOM 1050 C CA . GLU A 1 130 ? 10.231 28.070 1.662 1.00 77.50 130 GLU A CA 1
ATOM 1051 C C . GLU A 1 130 ? 9.906 28.696 0.293 1.00 77.50 130 GLU A C 1
ATOM 1053 O O . GLU A 1 130 ? 10.629 29.579 -0.166 1.00 77.50 130 GLU A O 1
ATOM 1058 N N . GLY A 1 131 ? 8.737 28.384 -0.283 1.00 62.31 131 GLY A N 1
ATOM 1059 C CA . GLY A 1 131 ? 8.283 29.009 -1.534 1.00 62.31 131 GLY A CA 1
ATOM 1060 C C . GLY A 1 131 ? 8.056 30.530 -1.444 1.00 62.31 131 GLY A C 1
ATOM 1061 O O . GLY A 1 131 ? 8.184 31.243 -2.443 1.00 62.31 131 GLY A O 1
ATOM 1062 N N . LEU A 1 132 ? 7.759 31.058 -0.249 1.00 57.88 132 LEU A N 1
ATOM 1063 C CA . LEU A 1 132 ? 7.626 32.502 -0.019 1.00 57.88 132 LEU A CA 1
ATOM 1064 C C . LEU A 1 132 ? 8.997 33.196 0.103 1.00 57.88 132 LEU A C 1
ATOM 1066 O O . LEU A 1 132 ? 9.154 34.337 -0.330 1.00 57.88 132 LEU A O 1
ATOM 1070 N N . VAL A 1 133 ? 10.002 32.518 0.666 1.00 57.06 133 VAL A N 1
ATOM 1071 C CA . VAL A 1 133 ? 11.377 33.037 0.795 1.00 57.06 133 VAL A CA 1
ATOM 1072 C C . VAL A 1 133 ? 12.093 33.064 -0.560 1.00 57.06 133 VAL A C 1
ATOM 1074 O O . VAL A 1 133 ? 12.762 34.053 -0.874 1.00 57.06 133 VAL A O 1
ATOM 1077 N N . ASP A 1 134 ? 11.868 32.061 -1.409 1.00 52.16 134 ASP A N 1
ATOM 1078 C CA . ASP A 1 134 ? 12.382 32.052 -2.786 1.00 52.16 134 ASP A CA 1
ATOM 1079 C C . ASP A 1 134 ? 11.791 33.198 -3.629 1.00 52.16 134 ASP A C 1
ATOM 1081 O O . ASP A 1 134 ? 12.486 33.803 -4.447 1.00 52.16 134 ASP A O 1
ATOM 1085 N N . SER A 1 135 ? 10.540 33.585 -3.355 1.00 52.41 135 SER A N 1
ATOM 1086 C CA . SER A 1 135 ? 9.883 34.734 -3.996 1.00 52.41 135 SER A CA 1
ATOM 1087 C C . SER A 1 135 ? 10.418 36.087 -3.497 1.00 52.41 135 SER A C 1
ATOM 1089 O O . SER A 1 135 ? 10.547 37.034 -4.273 1.00 52.41 135 SER A O 1
ATOM 1091 N N . ASN A 1 136 ? 10.795 36.184 -2.217 1.00 47.53 136 ASN A N 1
ATOM 1092 C CA . ASN A 1 136 ? 11.307 37.423 -1.617 1.00 47.53 136 ASN A CA 1
ATOM 1093 C C . ASN A 1 136 ? 12.775 37.724 -1.972 1.00 47.53 136 ASN A C 1
ATOM 1095 O O . ASN A 1 136 ? 13.201 38.874 -1.867 1.00 47.53 136 ASN A O 1
ATOM 1099 N N . THR A 1 137 ? 13.550 36.740 -2.440 1.00 43.94 137 THR A N 1
ATOM 1100 C CA . THR A 1 137 ? 14.955 36.952 -2.850 1.00 43.94 137 THR A CA 1
ATOM 1101 C C . THR A 1 137 ? 15.070 37.687 -4.199 1.00 43.94 137 THR A C 1
ATOM 1103 O O . THR A 1 137 ? 16.116 38.247 -4.521 1.00 43.94 137 THR A O 1
ATOM 1106 N N . ILE A 1 138 ? 13.973 37.787 -4.962 1.00 46.66 138 ILE A N 1
ATOM 1107 C CA . ILE A 1 138 ? 13.892 38.574 -6.208 1.00 46.66 138 ILE A CA 1
ATOM 1108 C C . ILE A 1 138 ? 13.393 40.009 -5.942 1.00 46.66 138 ILE A C 1
ATOM 1110 O O . ILE A 1 138 ? 13.407 40.863 -6.830 1.00 46.66 138 ILE A O 1
ATOM 1114 N N . GLN A 1 139 ? 13.009 40.348 -4.706 1.00 42.09 139 GLN A N 1
ATOM 1115 C CA . GLN A 1 139 ? 12.392 41.637 -4.394 1.00 42.09 139 GLN A CA 1
ATOM 1116 C C . GLN A 1 139 ? 13.418 42.740 -4.095 1.00 42.09 139 GLN A C 1
ATOM 1118 O O . GLN A 1 139 ? 13.410 43.391 -3.055 1.00 42.09 139 GLN A O 1
ATOM 1123 N N . GLY A 1 140 ? 14.283 42.979 -5.078 1.00 39.69 140 GLY A N 1
ATOM 1124 C CA . GLY A 1 140 ? 15.106 44.175 -5.214 1.00 39.69 140 GLY A CA 1
ATOM 1125 C C . GLY A 1 140 ? 14.484 45.227 -6.133 1.00 39.69 140 GLY A C 1
ATOM 1126 O O . GLY A 1 140 ? 15.221 45.984 -6.742 1.00 39.69 140 GLY A O 1
ATOM 1127 N N . GLN A 1 141 ? 13.158 45.294 -6.294 1.00 39.56 141 GLN A N 1
ATOM 1128 C CA . GLN A 1 141 ? 12.532 46.452 -6.939 1.00 39.56 141 GLN A CA 1
ATOM 1129 C C . GLN A 1 141 ? 11.072 46.589 -6.502 1.00 39.56 141 GLN A C 1
ATOM 1131 O O . GLN A 1 141 ? 10.174 45.890 -6.963 1.00 39.56 141 GLN A O 1
ATOM 1136 N N . HIS A 1 142 ? 10.829 47.516 -5.584 1.00 43.16 142 HIS A N 1
ATOM 1137 C CA . HIS A 1 142 ? 9.492 47.945 -5.208 1.00 43.16 142 HIS A CA 1
ATOM 1138 C C . HIS A 1 142 ? 8.869 48.725 -6.378 1.00 43.16 142 HIS A C 1
ATOM 1140 O O . HIS A 1 142 ? 9.070 49.933 -6.504 1.00 43.16 142 HIS A O 1
ATOM 1146 N N . VAL A 1 143 ? 8.105 48.049 -7.238 1.00 41.59 143 VAL A N 1
ATOM 1147 C CA . VAL A 1 143 ? 7.191 48.702 -8.181 1.00 41.59 143 VAL A CA 1
ATOM 1148 C C . VAL A 1 143 ? 5.779 48.290 -7.799 1.00 41.59 143 VAL A C 1
ATOM 1150 O O . VAL A 1 143 ? 5.465 47.107 -7.706 1.00 41.59 143 VAL A O 1
ATOM 1153 N N . ARG A 1 144 ? 4.955 49.300 -7.502 1.00 45.72 144 ARG A N 1
ATOM 1154 C CA . ARG A 1 144 ? 3.528 49.166 -7.192 1.00 45.72 144 ARG A CA 1
ATOM 1155 C C . ARG A 1 144 ? 2.888 48.175 -8.160 1.00 45.72 144 ARG A C 1
ATOM 1157 O O . ARG A 1 144 ? 3.073 48.320 -9.365 1.00 45.72 144 ARG A O 1
ATOM 1164 N N . ILE A 1 145 ? 2.144 47.215 -7.617 1.00 43.91 145 ILE A N 1
ATOM 1165 C CA . ILE A 1 145 ? 1.380 46.224 -8.376 1.00 43.91 145 ILE A CA 1
ATOM 1166 C C . ILE A 1 145 ? 0.373 46.987 -9.242 1.00 43.91 145 ILE A C 1
ATOM 1168 O O . ILE A 1 145 ? -0.688 47.403 -8.780 1.00 43.91 145 ILE A O 1
ATOM 1172 N N . GLY A 1 146 ? 0.770 47.252 -10.484 1.00 51.22 146 GLY A N 1
ATOM 1173 C CA . GLY A 1 146 ? -0.150 47.548 -11.563 1.00 51.22 146 GLY A CA 1
ATOM 1174 C C . GLY A 1 146 ? -0.907 46.275 -11.919 1.00 51.22 146 GLY A C 1
ATOM 1175 O O . GLY A 1 146 ? -0.436 45.170 -11.651 1.00 51.22 146 GLY A O 1
ATOM 1176 N N . ASN A 1 147 ? -2.094 46.474 -12.482 1.00 55.09 147 ASN A N 1
ATOM 1177 C CA . ASN A 1 147 ? -2.875 45.509 -13.246 1.00 55.09 147 ASN A CA 1
ATOM 1178 C C . ASN A 1 147 ? -2.047 44.300 -13.750 1.00 55.09 147 ASN A C 1
ATOM 1180 O O . ASN A 1 147 ? -1.019 44.483 -14.399 1.00 55.09 147 ASN A O 1
ATOM 1184 N N . VAL A 1 148 ? -2.521 43.075 -13.483 1.00 49.38 148 VAL A N 1
ATOM 1185 C CA . VAL A 1 148 ? -1.883 41.809 -13.903 1.00 49.38 148 VAL A CA 1
ATOM 1186 C C . VAL A 1 148 ? -1.568 41.796 -15.406 1.00 49.38 148 VAL A C 1
ATOM 1188 O O . VAL A 1 148 ? -0.529 41.270 -15.798 1.00 49.38 148 VAL A O 1
ATOM 1191 N N . TYR A 1 149 ? -2.393 42.444 -16.235 1.00 53.56 149 TYR A N 1
ATOM 1192 C CA . TYR A 1 149 ? -2.146 42.579 -17.673 1.00 53.56 149 TYR A CA 1
ATOM 1193 C C . TYR A 1 149 ? -0.918 43.459 -17.985 1.00 53.56 149 TYR A C 1
ATOM 1195 O O . TYR A 1 149 ? -0.078 43.062 -18.788 1.00 53.56 149 TYR A O 1
ATOM 1203 N N . ASP A 1 150 ? -0.727 44.580 -17.279 1.00 51.62 150 ASP A N 1
ATOM 1204 C CA . ASP A 1 150 ? 0.435 45.472 -17.457 1.00 51.62 150 ASP A CA 1
ATOM 1205 C C . ASP A 1 150 ? 1.752 44.806 -17.022 1.00 51.62 150 ASP A C 1
ATOM 1207 O O . ASP A 1 150 ? 2.828 45.138 -17.528 1.00 51.62 150 ASP A O 1
ATOM 1211 N N . ALA A 1 151 ? 1.687 43.905 -16.036 1.00 52.19 151 ALA A N 1
ATOM 1212 C CA . ALA A 1 151 ? 2.830 43.112 -15.587 1.00 52.19 151 ALA A CA 1
ATOM 1213 C C . ALA A 1 151 ? 3.159 41.978 -16.572 1.00 52.19 151 ALA A C 1
ATOM 1215 O O . ALA A 1 151 ? 4.330 41.636 -16.743 1.00 52.19 151 ALA A O 1
ATOM 1216 N N . CYS A 1 152 ? 2.137 41.430 -17.238 1.00 50.91 152 CYS A N 1
ATOM 1217 C CA . CYS A 1 152 ? 2.283 40.385 -18.244 1.00 50.91 152 CYS A CA 1
ATOM 1218 C C . CYS A 1 152 ? 2.943 40.928 -19.520 1.00 50.91 152 CYS A C 1
ATOM 1220 O O . CYS A 1 152 ? 3.925 40.352 -19.977 1.00 50.91 152 CYS A O 1
ATOM 1222 N N . GLU A 1 153 ? 2.515 42.090 -20.031 1.00 52.84 153 GLU A N 1
ATOM 1223 C CA . GLU A 1 153 ? 3.123 42.716 -21.221 1.00 52.84 153 GLU A CA 1
ATOM 1224 C C . GLU A 1 153 ? 4.616 43.023 -21.048 1.00 52.84 153 GLU A C 1
ATOM 1226 O O . GLU A 1 153 ? 5.399 42.878 -21.985 1.00 52.84 153 GLU A O 1
ATOM 1231 N N . LYS A 1 154 ? 5.032 43.415 -19.840 1.00 50.78 154 LYS A N 1
ATOM 1232 C CA . LYS A 1 154 ? 6.420 43.805 -19.526 1.00 50.78 154 LYS A CA 1
ATOM 1233 C C . LYS A 1 154 ? 7.323 42.620 -19.188 1.00 50.78 154 LYS A C 1
ATOM 1235 O O . LYS A 1 154 ? 8.489 42.813 -18.837 1.00 50.78 154 LYS A O 1
ATOM 1240 N N . SER A 1 155 ? 6.790 41.406 -19.251 1.00 50.78 155 SER A N 1
ATOM 1241 C CA . SER A 1 155 ? 7.527 40.193 -18.955 1.00 50.78 155 SER A CA 1
ATOM 1242 C C . SER A 1 155 ? 8.639 39.957 -19.993 1.00 50.78 155 SER A C 1
ATOM 1244 O O . SER A 1 155 ? 8.414 40.064 -21.200 1.00 50.78 155 SER A O 1
ATOM 1246 N N . PRO A 1 156 ? 9.849 39.542 -19.577 1.00 50.59 156 PRO A N 1
ATOM 1247 C CA . PRO A 1 156 ? 10.879 39.074 -20.509 1.00 50.59 156 PRO A CA 1
ATOM 1248 C C . PRO A 1 156 ? 10.405 37.894 -21.375 1.00 50.59 156 PRO A C 1
ATOM 1250 O O . PRO A 1 156 ? 11.000 37.602 -22.410 1.00 50.59 156 PRO A O 1
ATOM 1253 N N . TRP A 1 157 ? 9.338 37.216 -20.936 1.00 46.03 157 TRP A N 1
ATOM 1254 C CA . TRP A 1 157 ? 8.728 36.066 -21.593 1.00 46.03 157 TRP A CA 1
ATOM 1255 C C . TRP A 1 157 ? 7.727 36.440 -22.699 1.00 46.03 157 TRP A C 1
ATOM 1257 O O . TRP A 1 157 ? 7.454 35.595 -23.544 1.00 46.03 157 TRP A O 1
ATOM 1267 N N . THR A 1 158 ? 7.227 37.682 -22.733 1.00 49.38 158 THR A N 1
ATOM 1268 C CA . THR A 1 158 ? 6.311 38.197 -23.774 1.00 49.38 158 THR A CA 1
ATOM 1269 C C . THR A 1 158 ? 7.028 39.005 -24.855 1.00 49.38 158 THR A C 1
ATOM 1271 O O . THR A 1 158 ? 6.537 39.111 -25.970 1.00 49.38 158 THR A O 1
ATOM 1274 N N . SER A 1 159 ? 8.229 39.527 -24.584 1.00 49.72 159 SER A N 1
ATOM 1275 C CA . SER A 1 159 ? 9.025 40.314 -25.548 1.00 49.72 159 SER A CA 1
ATOM 1276 C C . SER A 1 159 ? 9.760 39.469 -26.608 1.00 49.72 159 SER A C 1
ATOM 1278 O O . SER A 1 159 ? 10.865 39.829 -27.024 1.00 49.72 159 SER A O 1
ATOM 1280 N N . ARG A 1 160 ? 9.215 38.320 -27.028 1.00 54.91 160 ARG A N 1
ATOM 1281 C CA . ARG A 1 160 ? 9.838 37.477 -28.062 1.00 54.91 160 ARG A CA 1
ATOM 1282 C C . ARG A 1 160 ? 9.004 37.478 -29.338 1.00 54.91 160 ARG A C 1
ATOM 1284 O O . ARG A 1 160 ? 7.788 37.428 -29.245 1.00 54.91 160 ARG A O 1
ATOM 1291 N N . PRO A 1 161 ? 9.651 37.542 -30.516 1.00 48.88 161 PRO A N 1
ATOM 1292 C CA . PRO A 1 161 ? 8.940 37.657 -31.778 1.00 48.88 161 PRO A CA 1
ATOM 1293 C C . PRO A 1 161 ? 7.972 36.486 -31.959 1.00 48.88 161 PRO A C 1
ATOM 1295 O O . PRO A 1 161 ? 8.342 35.333 -31.716 1.00 48.88 161 PRO A O 1
ATOM 1298 N N . ASP A 1 162 ? 6.773 36.815 -32.440 1.00 52.97 162 ASP A N 1
ATOM 1299 C CA . ASP A 1 162 ? 5.605 35.957 -32.702 1.00 52.97 162 ASP A CA 1
ATOM 1300 C C . ASP A 1 162 ? 5.857 34.777 -33.666 1.00 52.97 162 ASP A C 1
ATOM 1302 O O . ASP A 1 162 ? 4.929 34.124 -34.132 1.00 52.97 162 ASP A O 1
ATOM 1306 N N . SER A 1 163 ? 7.110 34.481 -34.014 1.00 52.59 163 SER A N 1
ATOM 1307 C CA . SER A 1 163 ? 7.478 33.514 -35.047 1.00 52.59 163 SER A CA 1
ATOM 1308 C C . SER A 1 163 ? 7.914 32.143 -34.529 1.00 52.59 163 SER A C 1
ATOM 1310 O O . SER A 1 163 ? 8.413 31.341 -35.316 1.00 52.59 163 SER A O 1
ATOM 1312 N N . THR A 1 164 ? 7.728 31.821 -33.244 1.00 52.88 164 THR A N 1
ATOM 1313 C CA . THR A 1 164 ? 8.135 30.505 -32.708 1.00 52.88 164 THR A CA 1
ATOM 1314 C C . THR A 1 164 ? 6.952 29.587 -32.419 1.00 52.88 164 THR A C 1
ATOM 1316 O O . THR A 1 164 ? 6.771 29.109 -31.304 1.00 52.88 164 THR A O 1
ATOM 1319 N N . ASP A 1 165 ? 6.223 29.241 -33.478 1.00 53.91 165 ASP A N 1
ATOM 1320 C CA . ASP A 1 165 ? 5.233 28.149 -33.505 1.00 53.91 165 ASP A CA 1
ATOM 1321 C C . ASP A 1 165 ? 5.877 26.750 -33.308 1.00 53.91 165 ASP A C 1
ATOM 1323 O O . ASP A 1 165 ? 5.236 25.711 -33.419 1.00 53.91 165 ASP A O 1
ATOM 1327 N N . SER A 1 166 ? 7.188 26.700 -33.038 1.00 58.88 166 SER A N 1
ATOM 1328 C CA . SER A 1 166 ? 7.981 25.472 -32.953 1.00 58.88 166 SER A CA 1
ATOM 1329 C C . SER A 1 166 ? 8.717 25.275 -31.626 1.00 58.88 166 SER A C 1
ATOM 1331 O O . SER A 1 166 ? 9.5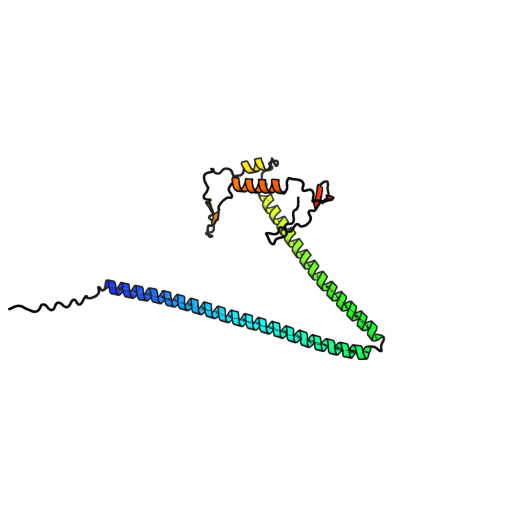97 24.420 -31.566 1.00 58.88 166 SER A O 1
ATOM 1333 N N . GLY A 1 167 ? 8.433 26.068 -30.585 1.00 67.81 167 GLY A N 1
ATOM 1334 C CA . GLY A 1 167 ? 9.112 25.986 -29.283 1.00 67.81 167 GLY A CA 1
ATOM 1335 C C . GLY A 1 167 ? 10.644 26.137 -29.328 1.00 67.81 167 GLY A C 1
ATOM 1336 O O . GLY A 1 167 ? 11.218 26.586 -30.319 1.00 67.81 167 GLY A O 1
ATOM 1337 N N . TRP A 1 168 ? 11.334 25.806 -28.230 1.00 70.19 168 TRP A N 1
ATOM 1338 C CA . TRP A 1 168 ? 12.799 25.866 -28.134 1.00 70.19 168 TRP A CA 1
ATOM 1339 C C . TRP A 1 168 ? 13.394 24.747 -27.274 1.00 70.19 168 TRP A C 1
ATOM 1341 O O . TRP A 1 168 ? 12.762 24.211 -26.371 1.00 70.19 168 TRP A O 1
ATOM 1351 N N . ARG A 1 169 ? 14.665 24.406 -27.512 1.00 77.94 169 ARG A N 1
ATOM 1352 C CA . ARG A 1 169 ? 15.401 23.413 -26.716 1.00 77.94 169 ARG A CA 1
ATOM 1353 C C . ARG A 1 169 ? 16.132 24.084 -25.553 1.00 77.94 169 ARG A C 1
ATOM 1355 O O . ARG A 1 169 ? 16.980 24.944 -25.773 1.00 77.94 169 ARG A O 1
ATOM 1362 N N . VAL A 1 170 ? 15.824 23.674 -24.326 1.00 79.69 170 VAL A N 1
ATOM 1363 C CA . VAL A 1 170 ? 16.467 24.145 -23.093 1.00 79.69 170 VAL A CA 1
ATOM 1364 C C . VAL A 1 170 ? 17.698 23.286 -22.822 1.00 79.69 170 VAL A C 1
ATOM 1366 O O . VAL A 1 170 ? 17.585 22.065 -22.717 1.00 79.69 170 VAL A O 1
ATOM 1369 N N . GLN A 1 171 ? 18.873 23.912 -22.741 1.00 80.56 171 GLN A N 1
ATOM 1370 C CA . GLN A 1 171 ? 20.133 23.247 -22.401 1.00 80.56 171 GLN A CA 1
ATOM 1371 C C . GLN A 1 171 ? 20.545 23.605 -20.976 1.00 80.56 171 GLN A C 1
ATOM 1373 O O . GLN A 1 171 ? 20.456 24.767 -20.581 1.00 80.56 171 GLN A O 1
ATOM 1378 N N . PHE A 1 172 ? 21.025 22.615 -20.226 1.00 82.62 172 PHE A N 1
ATOM 1379 C CA . PHE A 1 172 ? 21.524 22.827 -18.875 1.00 82.62 172 PHE A CA 1
ATOM 1380 C C . PHE A 1 172 ? 23.052 22.980 -18.871 1.00 82.62 172 PHE A C 1
ATOM 1382 O O . PHE A 1 172 ? 23.751 22.240 -19.568 1.00 82.62 172 PHE A O 1
ATOM 1389 N N . PRO A 1 173 ? 23.598 23.911 -18.069 1.00 71.75 173 PRO A N 1
ATOM 1390 C CA . PRO A 1 173 ? 25.030 24.218 -18.060 1.00 71.75 173 PRO A CA 1
ATOM 1391 C C . PRO A 1 173 ? 25.894 23.096 -17.462 1.00 71.75 173 PRO A C 1
ATOM 1393 O O . PRO A 1 173 ? 27.103 23.075 -17.665 1.00 71.75 173 PRO A O 1
ATOM 1396 N N . ASN A 1 174 ? 25.288 22.155 -16.738 1.00 74.06 174 ASN A N 1
ATOM 1397 C CA . ASN A 1 174 ? 25.952 21.033 -16.074 1.00 74.06 174 ASN A CA 1
ATOM 1398 C C . ASN A 1 174 ? 26.037 19.760 -16.942 1.00 74.06 174 ASN A C 1
ATOM 1400 O O . ASN A 1 174 ? 26.422 18.705 -16.442 1.00 74.06 174 ASN A O 1
ATOM 1404 N N . GLY A 1 175 ? 25.692 19.843 -18.232 1.00 73.62 175 GLY A N 1
ATOM 1405 C CA . GLY A 1 175 ? 25.732 18.704 -19.153 1.00 73.62 175 GLY A CA 1
ATOM 1406 C C . GLY A 1 175 ? 24.551 17.737 -19.015 1.00 73.62 175 GLY A C 1
ATOM 1407 O O . GLY A 1 175 ? 24.593 16.646 -19.584 1.00 73.62 175 GLY A O 1
ATOM 1408 N N . GLU A 1 176 ? 23.502 18.115 -18.279 1.00 83.69 176 GLU A N 1
ATOM 1409 C CA . GLU A 1 176 ? 22.265 17.339 -18.206 1.00 83.69 176 GLU A CA 1
ATOM 1410 C C . GLU A 1 176 ? 21.514 17.290 -19.551 1.00 83.69 176 GLU A C 1
ATOM 1412 O O . GLU A 1 176 ? 21.687 18.163 -20.413 1.00 83.69 176 GLU A O 1
ATOM 1417 N N . PRO A 1 177 ? 20.655 16.270 -19.756 1.00 77.06 177 PRO A N 1
ATOM 1418 C CA . PRO A 1 177 ? 19.910 16.112 -20.994 1.00 77.06 177 PRO A CA 1
ATOM 1419 C C . PRO A 1 177 ? 19.020 17.324 -21.275 1.00 77.06 177 PRO A C 1
ATOM 1421 O O . PRO A 1 177 ? 18.106 17.643 -20.518 1.00 77.06 177 PRO A O 1
ATOM 1424 N N . SER A 1 178 ? 19.262 17.974 -22.413 1.00 85.06 178 SER A N 1
ATOM 1425 C CA . SER A 1 178 ? 18.390 19.043 -22.899 1.00 85.06 178 SER A CA 1
ATOM 1426 C C . SER A 1 178 ? 16.989 18.511 -23.211 1.00 85.06 178 SER A C 1
ATOM 1428 O O . SER A 1 178 ? 16.861 17.427 -23.792 1.00 85.06 178 SER A O 1
ATOM 1430 N N . PHE A 1 179 ? 15.953 19.300 -22.935 1.00 80.69 179 PHE A N 1
ATOM 1431 C CA . PHE A 1 179 ? 14.580 18.988 -23.339 1.00 80.69 179 PHE A CA 1
ATOM 1432 C C . PHE A 1 179 ? 14.006 20.084 -24.237 1.00 80.69 179 PHE A C 1
ATOM 1434 O O . PHE A 1 179 ? 14.469 21.223 -24.238 1.00 80.69 179 PHE A O 1
ATOM 1441 N N . HIS A 1 180 ? 13.027 19.717 -25.061 1.00 80.19 180 HIS A N 1
ATOM 1442 C CA . HIS A 1 180 ? 12.356 20.649 -25.956 1.00 80.19 180 HIS A CA 1
ATOM 1443 C C . HIS A 1 180 ? 11.115 21.212 -25.266 1.00 80.19 180 HIS A C 1
ATOM 1445 O O . HIS A 1 180 ? 10.171 20.477 -24.992 1.00 80.19 180 HIS A O 1
ATOM 1451 N N . PHE A 1 181 ? 11.117 22.510 -24.995 1.00 76.75 181 PHE A N 1
ATOM 1452 C CA . PHE A 1 181 ? 9.993 23.243 -24.439 1.00 76.75 181 PHE A CA 1
ATOM 1453 C C . PHE A 1 181 ? 9.125 23.797 -25.569 1.00 76.75 181 PHE A C 1
ATOM 1455 O O . PHE A 1 181 ? 9.631 24.459 -26.471 1.00 76.75 181 PHE A O 1
ATOM 1462 N N . HIS A 1 182 ? 7.828 23.510 -25.539 1.00 76.50 182 HIS A N 1
ATOM 1463 C CA . HIS A 1 182 ? 6.842 24.194 -26.370 1.00 76.50 182 HIS A CA 1
ATOM 1464 C C . HIS A 1 182 ? 6.086 25.173 -25.469 1.00 76.50 182 HIS A C 1
ATOM 1466 O O . HIS A 1 182 ? 5.415 24.707 -24.546 1.00 76.50 182 HIS A O 1
ATOM 1472 N N . PRO A 1 183 ? 6.217 26.495 -25.675 1.00 71.00 183 PRO A N 1
ATOM 1473 C CA . PRO A 1 183 ? 5.387 27.450 -24.960 1.00 71.00 183 PRO A CA 1
ATOM 1474 C C . PRO A 1 183 ? 3.923 27.217 -25.336 1.00 71.00 183 PRO A C 1
ATOM 1476 O O . PRO A 1 183 ? 3.614 26.841 -26.467 1.00 71.00 183 PRO A O 1
ATOM 1479 N N . PHE A 1 184 ? 3.025 27.450 -24.385 1.00 68.75 184 PHE A N 1
ATOM 1480 C CA . PHE A 1 184 ? 1.608 27.561 -24.703 1.00 68.75 184 PHE A CA 1
ATOM 1481 C C . PHE A 1 184 ? 1.412 28.778 -25.610 1.00 68.75 184 PHE A C 1
ATOM 1483 O O . PHE A 1 184 ? 2.008 29.829 -25.363 1.00 68.75 184 PHE A O 1
ATOM 1490 N N . THR A 1 185 ? 0.616 28.631 -26.669 1.00 74.00 185 THR A N 1
ATOM 1491 C CA . THR A 1 185 ? 0.246 29.770 -27.512 1.00 74.00 185 THR A CA 1
ATOM 1492 C C . THR A 1 185 ? -0.610 30.738 -26.703 1.00 74.00 185 THR A C 1
ATOM 1494 O O . THR A 1 185 ? -1.364 30.322 -25.819 1.00 74.00 185 THR A O 1
ATOM 1497 N N . HIS A 1 186 ? -0.487 32.032 -26.996 1.00 71.00 186 HIS A N 1
ATOM 1498 C CA . HIS A 1 186 ? -1.292 33.060 -26.336 1.00 71.00 186 HIS A CA 1
ATOM 1499 C C . HIS A 1 186 ? -2.790 32.776 -26.519 1.00 71.00 186 HIS A C 1
ATOM 1501 O O . HIS A 1 186 ? -3.540 32.812 -25.552 1.00 71.00 186 HIS A O 1
ATOM 1507 N N . ASP A 1 187 ? -3.185 32.334 -27.714 1.00 73.88 187 ASP A N 1
ATOM 1508 C CA . ASP A 1 187 ? -4.559 31.924 -28.020 1.00 73.88 187 ASP A CA 1
ATOM 1509 C C . ASP A 1 187 ? -5.051 30.787 -27.111 1.00 73.88 187 ASP A C 1
ATOM 1511 O O . ASP A 1 187 ? -6.173 30.818 -26.619 1.00 73.88 187 ASP A O 1
ATOM 1515 N N . HIS A 1 188 ? -4.200 29.794 -26.820 1.00 76.56 188 HIS A N 1
ATOM 1516 C CA . HIS A 1 188 ? -4.568 28.704 -25.917 1.00 76.56 188 HIS A CA 1
ATOM 1517 C C . HIS A 1 188 ? -4.735 29.186 -24.473 1.00 76.56 188 HIS A C 1
ATOM 1519 O O . HIS A 1 188 ? -5.612 28.711 -23.752 1.00 76.56 188 HIS A O 1
ATOM 1525 N N . PHE A 1 189 ? -3.891 30.122 -24.040 1.00 76.25 189 PHE A N 1
ATOM 1526 C CA . PHE A 1 189 ? -4.025 30.741 -22.728 1.00 76.25 189 PHE A CA 1
ATOM 1527 C C . PHE A 1 189 ? -5.327 31.546 -22.632 1.00 76.25 189 PHE A C 1
ATOM 1529 O O . PHE A 1 189 ? -6.096 31.339 -21.691 1.00 76.25 189 PHE A O 1
ATOM 1536 N N . ASP A 1 190 ? -5.605 32.391 -23.623 1.00 77.62 190 ASP A N 1
ATOM 1537 C CA . ASP A 1 190 ? -6.819 33.204 -23.681 1.00 77.62 190 ASP A CA 1
ATOM 1538 C C . ASP A 1 190 ? -8.078 32.334 -23.711 1.00 77.62 190 ASP A C 1
ATOM 1540 O O . ASP A 1 190 ? -9.013 32.591 -22.954 1.00 77.62 190 ASP A O 1
ATOM 1544 N N . ASP A 1 191 ? -8.084 31.247 -24.486 1.00 80.00 191 ASP A N 1
ATOM 1545 C CA . ASP A 1 191 ? -9.191 30.287 -24.531 1.00 80.00 191 ASP A CA 1
ATOM 1546 C C . ASP A 1 191 ? -9.457 29.647 -23.160 1.00 80.00 191 ASP A C 1
ATOM 1548 O O . ASP A 1 191 ? -10.611 29.517 -22.732 1.00 80.00 191 ASP A O 1
ATOM 1552 N N . VAL A 1 192 ? -8.406 29.260 -22.430 1.00 75.75 192 VAL A N 1
ATOM 1553 C CA . VAL A 1 192 ? -8.532 28.666 -21.089 1.00 75.75 192 VAL A CA 1
ATOM 1554 C C . VAL A 1 192 ? -9.031 29.698 -20.076 1.00 75.75 192 VAL A C 1
ATOM 1556 O O . VAL A 1 192 ? -9.909 29.391 -19.264 1.00 75.75 192 VAL A O 1
ATOM 1559 N N . ILE A 1 193 ? -8.518 30.927 -20.127 1.00 75.81 193 ILE A N 1
ATOM 1560 C CA . ILE A 1 193 ? -8.947 32.020 -19.248 1.00 75.81 193 ILE A CA 1
ATOM 1561 C C . ILE A 1 193 ? -10.402 32.408 -19.532 1.00 75.81 193 ILE A C 1
ATOM 1563 O O . ILE A 1 193 ? -11.199 32.521 -18.598 1.00 75.81 193 ILE A O 1
ATOM 1567 N N . GLN A 1 194 ? -10.789 32.515 -20.801 1.00 79.00 194 GLN A N 1
ATOM 1568 C CA . GLN A 1 194 ? -12.160 32.794 -21.218 1.00 79.00 194 GLN A CA 1
ATOM 1569 C C . GLN A 1 194 ? -13.118 31.660 -20.825 1.00 79.00 194 GLN A C 1
ATOM 1571 O O . GLN A 1 194 ? -14.246 31.906 -20.385 1.00 79.00 194 GLN A O 1
ATOM 1576 N N . THR A 1 195 ? -12.665 30.408 -20.904 1.00 77.94 195 THR A N 1
ATOM 1577 C CA . THR A 1 195 ? -13.416 29.246 -20.407 1.00 77.94 195 THR A CA 1
ATOM 1578 C C . THR A 1 195 ? -13.615 29.330 -18.894 1.00 77.94 195 THR A C 1
ATOM 1580 O O . THR A 1 195 ? -14.724 29.142 -18.402 1.00 77.94 195 THR A O 1
ATOM 1583 N N . CYS A 1 196 ? -12.584 29.688 -18.130 1.00 68.31 196 CYS A N 1
ATOM 1584 C CA . CYS A 1 196 ? -12.722 29.902 -16.691 1.00 68.31 196 CYS A CA 1
ATOM 1585 C C . CYS A 1 196 ? -13.690 31.055 -16.377 1.00 68.31 196 CYS A C 1
ATOM 1587 O O . CYS A 1 196 ? -14.566 30.907 -15.528 1.00 68.31 196 CYS A O 1
ATOM 1589 N N . HIS A 1 197 ? -13.599 32.186 -17.076 1.00 71.25 197 HIS A N 1
ATOM 1590 C CA . HIS A 1 197 ? -14.519 33.304 -16.866 1.00 71.25 197 HIS A CA 1
ATOM 1591 C C . HIS A 1 197 ? -15.964 32.971 -17.241 1.00 71.25 197 HIS A C 1
ATOM 1593 O O . HIS A 1 197 ? -16.870 33.371 -16.521 1.00 71.25 197 HIS A O 1
ATOM 1599 N N . SER A 1 198 ? -16.206 32.215 -18.309 1.00 67.75 198 SER A N 1
ATOM 1600 C CA . SER A 1 198 ? -17.566 31.790 -18.668 1.00 67.75 198 SER A CA 1
ATOM 1601 C C . SER A 1 198 ? -18.137 30.756 -17.692 1.00 67.75 198 SER A C 1
ATOM 1603 O O . SER A 1 198 ? -19.312 30.827 -17.347 1.00 67.75 198 SER A O 1
ATOM 1605 N N . VAL A 1 199 ? -17.314 29.837 -17.178 1.00 64.75 199 VAL A N 1
ATOM 1606 C CA . VAL A 1 199 ? -17.747 28.806 -16.217 1.00 64.75 199 VAL A CA 1
ATOM 1607 C C . VAL A 1 199 ? -17.936 29.364 -14.799 1.00 64.75 199 VAL A C 1
ATOM 1609 O O . VAL A 1 199 ? -18.789 28.874 -14.061 1.00 64.75 199 VAL A O 1
ATOM 1612 N N . PHE A 1 200 ? -17.155 30.373 -14.399 1.00 56.19 200 PHE A N 1
ATOM 1613 C CA . PHE A 1 200 ? -17.118 30.878 -13.015 1.00 56.19 200 PHE A CA 1
ATOM 1614 C C . PHE A 1 200 ? -17.550 32.346 -12.845 1.00 56.19 200 PHE A C 1
ATOM 1616 O O . PHE A 1 200 ? -17.618 32.835 -11.711 1.00 56.19 200 PHE A O 1
ATOM 1623 N N . GLY A 1 201 ? -17.770 33.072 -13.942 1.00 58.12 201 GLY A N 1
ATOM 1624 C CA . GLY A 1 201 ? -18.132 34.493 -13.950 1.00 58.12 201 GLY A CA 1
ATOM 1625 C C . GLY A 1 201 ? -19.635 34.752 -13.907 1.00 58.12 201 GLY A C 1
ATOM 1626 O O . GLY A 1 201 ? -20.042 35.795 -13.400 1.00 58.12 201 GLY A O 1
ATOM 1627 N N . GLU A 1 202 ? -20.464 33.812 -14.361 1.00 57.16 202 GLU A N 1
ATOM 1628 C CA . GLU A 1 202 ? -21.904 33.860 -14.100 1.00 57.16 202 GLU A CA 1
ATOM 1629 C C . GLU A 1 202 ? -22.155 33.356 -12.676 1.00 57.16 202 GLU A C 1
ATOM 1631 O O . GLU A 1 202 ? -21.785 32.227 -12.371 1.00 57.16 202 GLU A O 1
ATOM 1636 N N . ASP A 1 203 ? -22.740 34.182 -11.795 1.00 53.91 203 ASP A N 1
ATOM 1637 C CA . ASP A 1 203 ? -23.145 33.778 -10.439 1.00 53.91 203 ASP A CA 1
ATOM 1638 C C . ASP A 1 203 ? -24.129 32.600 -10.545 1.00 53.91 203 ASP A C 1
ATOM 1640 O O . ASP A 1 203 ? -25.304 32.802 -10.877 1.00 53.91 203 ASP A O 1
ATOM 1644 N N . PRO A 1 204 ? -23.706 31.352 -10.279 1.00 53.75 204 PRO A N 1
ATOM 1645 C CA . PRO A 1 204 ? -24.569 30.225 -10.540 1.00 53.75 204 PRO A CA 1
ATOM 1646 C C . PRO A 1 204 ? -25.643 30.171 -9.448 1.00 53.75 204 PRO A C 1
ATOM 1648 O O . PRO A 1 204 ? -25.312 30.248 -8.257 1.00 53.75 204 PRO A O 1
ATOM 1651 N N . PRO A 1 205 ? -26.926 29.962 -9.795 1.00 54.59 205 PRO A N 1
ATOM 1652 C CA . PRO A 1 205 ? -28.048 30.022 -8.849 1.00 54.59 205 PRO A CA 1
ATOM 1653 C C . PRO A 1 205 ? -28.007 28.953 -7.737 1.00 54.59 205 PRO A C 1
ATOM 1655 O O . PRO A 1 205 ? -28.882 28.924 -6.875 1.00 54.59 205 PRO A O 1
ATOM 1658 N N . TYR A 1 206 ? -27.005 28.066 -7.736 1.00 57.16 206 TYR A N 1
ATOM 1659 C CA . TYR A 1 206 ? -26.847 26.953 -6.800 1.00 57.16 206 TYR A CA 1
ATOM 1660 C C . TYR A 1 206 ? -25.800 27.182 -5.697 1.00 57.16 206 TYR A C 1
ATOM 1662 O O . TYR A 1 206 ? -25.640 26.319 -4.829 1.00 57.16 206 TYR A O 1
ATOM 1670 N N . ILE A 1 207 ? -25.069 28.303 -5.699 1.00 57.69 207 ILE A N 1
ATOM 1671 C CA . ILE A 1 207 ? -24.004 28.538 -4.716 1.00 57.69 207 ILE A CA 1
ATOM 1672 C C . ILE A 1 207 ? -24.555 29.270 -3.486 1.00 57.69 207 ILE A C 1
ATOM 1674 O O . ILE A 1 207 ? -24.748 30.487 -3.481 1.00 57.69 207 ILE A O 1
ATOM 1678 N N . LYS A 1 208 ? -24.789 28.522 -2.403 1.00 59.31 208 LYS A N 1
ATOM 1679 C CA . LYS A 1 208 ? -25.305 29.074 -1.145 1.00 59.31 208 LYS A CA 1
ATOM 1680 C C . LYS A 1 208 ? -24.222 29.905 -0.447 1.00 59.31 208 LYS A C 1
ATOM 1682 O O . LYS A 1 208 ? -23.130 29.413 -0.165 1.00 59.31 208 LYS A O 1
ATOM 1687 N N . LEU A 1 209 ? -24.539 31.160 -0.129 1.00 65.81 209 LEU A N 1
ATOM 1688 C CA . LEU A 1 209 ? -23.721 31.995 0.753 1.00 65.81 209 LEU A CA 1
ATOM 1689 C C . LEU A 1 209 ? -23.709 31.369 2.157 1.00 65.81 209 LEU A C 1
ATOM 1691 O O . LEU A 1 209 ? -24.766 31.198 2.766 1.00 65.81 209 LEU A O 1
ATOM 1695 N N . VAL A 1 210 ? -22.528 31.005 2.655 1.00 68.31 210 VAL A N 1
ATOM 1696 C CA . VAL A 1 210 ? -22.356 30.313 3.945 1.00 68.31 210 VAL A CA 1
ATOM 1697 C C . VAL A 1 210 ? -21.971 31.271 5.067 1.00 68.31 210 VAL A C 1
ATOM 1699 O O . VAL A 1 210 ? -22.295 31.013 6.223 1.00 68.31 210 VAL A O 1
ATOM 1702 N N . GLY A 1 211 ? -21.370 32.418 4.752 1.00 63.44 211 GLY A N 1
ATOM 1703 C CA . GLY A 1 211 ? -21.095 33.442 5.756 1.00 63.44 211 GLY A CA 1
ATOM 1704 C C . 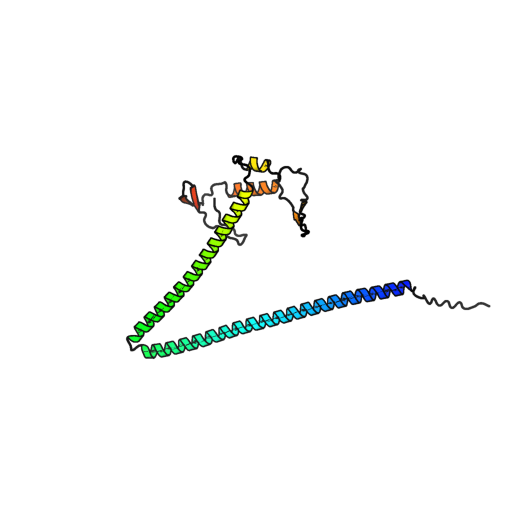GLY A 1 211 ? -20.214 34.570 5.243 1.00 63.44 211 GLY A C 1
ATOM 1705 O O . GLY A 1 211 ? -19.926 34.655 4.053 1.00 63.44 211 GLY A O 1
ATOM 1706 N N . SER A 1 212 ? -19.785 35.443 6.152 1.00 70.69 212 SER A N 1
ATOM 1707 C CA . SER A 1 212 ? -18.777 36.468 5.882 1.00 70.69 212 SER A CA 1
ATOM 1708 C C . SER A 1 212 ? -17.658 36.350 6.904 1.00 70.69 212 SER A C 1
ATOM 1710 O O . SER A 1 212 ? -17.924 36.334 8.106 1.00 70.69 212 SER A O 1
ATOM 1712 N N . VAL A 1 213 ? -16.418 36.248 6.433 1.00 56.56 213 VAL A N 1
ATOM 1713 C CA . VAL A 1 213 ? -15.225 36.185 7.281 1.00 56.56 213 VAL A CA 1
ATOM 1714 C C . VAL A 1 213 ? -14.292 37.307 6.835 1.00 56.56 213 VAL A C 1
ATOM 1716 O O . VAL A 1 213 ? -13.925 37.389 5.669 1.00 56.56 213 VAL A O 1
ATOM 1719 N N . PHE A 1 214 ? -13.963 38.225 7.748 1.00 61.44 214 PHE A N 1
ATOM 1720 C CA . PHE A 1 214 ? -13.151 39.424 7.468 1.00 61.44 214 PHE A CA 1
ATOM 1721 C C . PHE A 1 214 ? -13.673 40.310 6.318 1.00 61.44 214 PHE A C 1
ATOM 1723 O O . PHE A 1 214 ? -12.892 40.906 5.585 1.00 61.44 214 PHE A O 1
ATOM 1730 N N . GLY A 1 215 ? -14.996 40.393 6.140 1.00 68.69 215 GLY A N 1
ATOM 1731 C CA . GLY A 1 215 ? -15.622 41.167 5.058 1.00 68.69 215 GLY A CA 1
ATOM 1732 C C . GLY A 1 215 ? -15.717 40.424 3.722 1.00 68.69 215 GLY A C 1
ATOM 1733 O O . GLY A 1 215 ? -16.404 40.893 2.815 1.00 68.69 215 GLY A O 1
ATOM 1734 N N . TRP A 1 216 ? -15.107 39.242 3.618 1.00 59.41 216 TRP A N 1
ATOM 1735 C CA . TRP A 1 216 ? -15.190 38.379 2.447 1.00 59.41 216 TRP A CA 1
ATOM 1736 C C . TRP A 1 216 ? -16.412 37.478 2.544 1.00 59.41 216 TRP A C 1
ATOM 1738 O O . TRP A 1 216 ? -16.587 36.749 3.522 1.00 59.41 216 TRP A O 1
ATOM 1748 N N . LYS A 1 217 ? -17.263 37.521 1.517 1.00 66.62 217 LYS A N 1
ATOM 1749 C CA . LYS A 1 217 ? -18.424 36.638 1.399 1.00 66.62 217 LYS A CA 1
ATOM 1750 C C . LYS A 1 217 ? -17.952 35.236 1.022 1.00 66.62 217 LYS A C 1
ATOM 1752 O O . LYS A 1 217 ? -17.439 35.020 -0.069 1.00 66.62 217 LYS A O 1
ATOM 1757 N N . MET A 1 218 ? -18.146 34.294 1.935 1.00 61.00 218 MET A N 1
ATOM 1758 C CA . MET A 1 218 ? -17.812 32.888 1.754 1.00 61.00 218 MET A CA 1
ATOM 1759 C C . MET A 1 218 ? -18.995 32.162 1.127 1.00 61.00 218 MET A C 1
ATOM 1761 O O . MET A 1 218 ? -20.079 32.069 1.709 1.00 61.00 218 MET A O 1
ATOM 1765 N N . HIS A 1 219 ? -18.769 31.630 -0.063 1.00 63.38 219 HIS A N 1
ATOM 1766 C CA . HIS A 1 219 ? -19.739 30.873 -0.834 1.00 63.38 219 HIS A CA 1
ATOM 1767 C C . HIS A 1 219 ? -19.300 29.406 -0.860 1.00 63.38 219 HIS A C 1
ATOM 1769 O O . HIS A 1 219 ? -18.181 29.119 -1.278 1.00 63.38 219 HIS A O 1
ATOM 1775 N N . CYS A 1 220 ? -20.148 28.474 -0.412 1.00 56.56 220 CYS A N 1
ATOM 1776 C CA . CYS A 1 220 ? -19.838 27.046 -0.530 1.00 56.56 220 CYS A CA 1
ATOM 1777 C C . CYS A 1 220 ? -20.620 26.447 -1.692 1.00 56.56 220 CYS A C 1
ATOM 1779 O O . CYS A 1 220 ? -21.851 26.518 -1.741 1.00 56.56 220 CYS A O 1
ATOM 1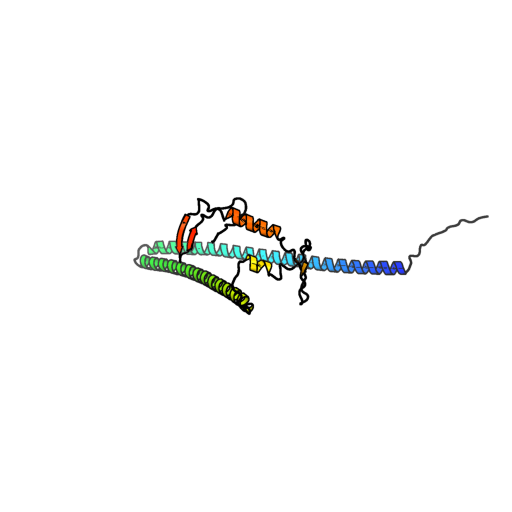781 N N . THR A 1 221 ? -19.897 25.824 -2.614 1.00 53.06 221 THR A N 1
ATOM 1782 C CA . THR A 1 221 ? -20.481 24.981 -3.651 1.00 53.06 221 THR A CA 1
ATOM 1783 C C . THR A 1 221 ? -20.691 23.576 -3.097 1.00 53.06 221 THR A C 1
ATOM 1785 O O . THR A 1 221 ? -19.867 23.050 -2.347 1.00 53.06 221 THR A O 1
ATOM 1788 N N . LEU A 1 222 ? -21.813 22.945 -3.448 1.00 51.59 222 LEU A N 1
ATOM 1789 C CA . LEU A 1 222 ? -21.954 21.504 -3.256 1.00 51.59 222 LEU A CA 1
ATOM 1790 C C . LEU A 1 222 ? -20.958 20.807 -4.193 1.00 51.59 222 LEU A C 1
ATOM 1792 O O . LEU A 1 222 ? -20.870 21.181 -5.364 1.00 51.59 222 LEU A O 1
ATOM 1796 N N . LEU A 1 223 ? -20.224 19.807 -3.686 1.00 49.28 223 LEU A N 1
ATOM 1797 C CA . LEU A 1 223 ? -19.333 18.966 -4.493 1.00 49.28 223 LEU A CA 1
ATOM 1798 C C . LEU A 1 223 ? -20.139 18.361 -5.647 1.00 49.28 223 LEU A C 1
ATOM 1800 O O . LEU A 1 223 ? -20.913 17.422 -5.458 1.00 49.28 223 LEU A O 1
ATOM 1804 N N . THR A 1 224 ? -19.975 18.906 -6.847 1.00 45.41 224 THR A N 1
ATOM 1805 C CA . THR A 1 224 ? -20.582 18.341 -8.045 1.00 45.41 224 THR A CA 1
ATOM 1806 C C . THR A 1 224 ? -19.571 17.408 -8.685 1.00 45.41 224 THR A C 1
ATOM 1808 O O . THR A 1 224 ? -18.485 17.798 -9.104 1.00 45.41 224 THR A O 1
ATOM 1811 N N . ARG A 1 225 ? -19.924 16.123 -8.715 1.00 42.66 225 ARG A N 1
ATOM 1812 C CA . ARG A 1 225 ? -19.170 15.097 -9.428 1.00 42.66 225 ARG A CA 1
ATOM 1813 C C . ARG A 1 225 ? -19.397 15.308 -10.923 1.00 42.66 225 ARG A C 1
ATOM 1815 O O . ARG A 1 225 ? -20.494 15.037 -11.413 1.00 42.66 225 ARG A O 1
ATOM 1822 N N . ARG A 1 226 ? -18.386 15.793 -11.647 1.00 42.56 226 ARG A N 1
ATOM 1823 C CA . ARG A 1 226 ? -18.406 15.780 -13.115 1.00 42.56 226 ARG A CA 1
ATOM 1824 C C . ARG A 1 226 ? -18.357 14.316 -13.562 1.00 42.56 226 ARG A C 1
ATOM 1826 O O . ARG A 1 226 ? -17.589 13.534 -13.010 1.00 42.56 226 ARG A O 1
ATOM 1833 N N . ARG A 1 227 ? -19.237 13.918 -14.484 1.00 50.34 227 ARG A N 1
ATOM 1834 C CA . ARG A 1 227 ? -19.416 12.502 -14.859 1.00 50.34 227 ARG A CA 1
ATOM 1835 C C . ARG A 1 227 ? -18.246 11.919 -15.656 1.00 50.34 227 ARG A C 1
ATOM 1837 O O . ARG A 1 227 ? -18.168 10.699 -15.732 1.00 50.34 227 ARG A O 1
ATOM 1844 N N . ASP A 1 228 ? -17.355 12.768 -16.166 1.00 51.38 228 ASP A N 1
ATOM 1845 C CA . ASP A 1 228 ? -16.369 12.364 -17.170 1.00 51.38 228 ASP A CA 1
ATOM 1846 C C . ASP A 1 228 ? -14.915 12.325 -16.678 1.00 51.38 228 ASP A C 1
ATOM 1848 O O . ASP A 1 228 ? -14.082 11.815 -17.409 1.00 51.38 228 ASP A O 1
ATOM 1852 N N . ASP A 1 229 ? -14.601 12.745 -15.445 1.00 46.53 229 ASP A N 1
ATOM 1853 C CA . ASP A 1 229 ? -13.254 12.574 -14.876 1.00 46.53 229 ASP A CA 1
ATOM 1854 C C . ASP A 1 229 ? -13.304 12.272 -13.368 1.00 46.53 229 ASP A C 1
ATOM 1856 O O . ASP A 1 229 ? -13.981 12.945 -12.587 1.00 46.53 229 ASP A O 1
ATOM 1860 N N . GLU A 1 230 ? -12.579 11.230 -12.954 1.00 43.84 230 GLU A N 1
ATOM 1861 C CA . GLU A 1 230 ? -12.567 10.621 -11.613 1.00 43.84 230 GLU A CA 1
ATOM 1862 C C . GLU A 1 230 ? -11.854 11.444 -10.521 1.00 43.84 230 GLU A C 1
ATOM 1864 O O . GLU A 1 230 ? -11.271 10.877 -9.595 1.00 43.84 230 GLU A O 1
ATOM 1869 N N . LEU A 1 231 ? -11.906 12.777 -10.559 1.00 39.56 231 LEU A N 1
ATOM 1870 C CA . LEU A 1 231 ? -11.318 13.601 -9.500 1.00 39.56 231 LEU A CA 1
ATOM 1871 C C . LEU A 1 231 ? -12.315 14.631 -8.952 1.00 39.56 231 LEU A C 1
ATOM 1873 O O . LEU A 1 231 ? -12.889 15.409 -9.717 1.00 39.56 231 LEU A O 1
ATOM 1877 N N . PRO A 1 232 ? -12.538 14.666 -7.623 1.00 42.38 232 PRO A N 1
ATOM 1878 C CA . PRO A 1 232 ? -13.326 15.722 -7.011 1.00 42.38 232 PRO A CA 1
ATOM 1879 C C . PRO A 1 232 ? -12.553 17.041 -7.091 1.00 42.38 232 PRO A C 1
ATOM 1881 O O . PRO A 1 232 ? -11.438 17.154 -6.585 1.00 42.38 232 PRO A O 1
ATOM 1884 N N . VAL A 1 233 ? -13.162 18.047 -7.714 1.00 45.47 233 VAL A N 1
ATOM 1885 C CA . VAL A 1 233 ? -12.617 19.405 -7.764 1.00 45.47 233 VAL A CA 1
ATOM 1886 C C . VAL A 1 233 ? -13.175 20.191 -6.582 1.00 45.47 233 VAL A C 1
ATOM 1888 O O . VAL A 1 233 ? -14.387 20.349 -6.438 1.00 45.47 233 VAL A O 1
ATOM 1891 N N . THR A 1 234 ? -12.294 20.679 -5.713 1.00 41.91 234 THR A N 1
ATOM 1892 C CA . THR A 1 234 ? -12.644 21.666 -4.687 1.00 41.91 234 THR A CA 1
ATOM 1893 C C . THR A 1 234 ? -12.310 23.053 -5.213 1.00 41.91 234 THR A C 1
ATOM 1895 O O . THR A 1 234 ? -11.155 23.324 -5.536 1.00 41.91 234 THR A O 1
ATOM 1898 N N . HIS A 1 235 ? -13.308 23.931 -5.288 1.00 45.00 235 HIS A N 1
ATOM 1899 C CA . HIS A 1 235 ? -13.119 25.321 -5.693 1.00 45.00 235 HIS A CA 1
ATOM 1900 C C . HIS A 1 235 ? -13.002 26.212 -4.453 1.00 45.00 235 HIS A C 1
ATOM 1902 O O . HIS A 1 235 ? -13.833 26.125 -3.550 1.00 45.00 235 HIS A O 1
ATOM 1908 N N . ALA A 1 236 ? -11.995 27.080 -4.434 1.00 40.91 236 ALA A N 1
ATOM 1909 C CA . ALA A 1 236 ? -11.903 28.212 -3.519 1.00 40.91 236 ALA A CA 1
ATOM 1910 C C . ALA A 1 236 ? -11.911 29.494 -4.362 1.00 40.91 236 ALA A C 1
ATOM 1912 O O . ALA A 1 236 ? -11.270 29.526 -5.414 1.00 40.91 236 ALA A O 1
ATOM 1913 N N . ARG A 1 237 ? -12.669 30.504 -3.927 1.00 46.03 237 ARG A N 1
ATOM 1914 C CA . ARG A 1 237 ? -12.653 31.859 -4.491 1.00 46.03 237 ARG A CA 1
ATOM 1915 C C . ARG A 1 237 ? -11.910 32.774 -3.531 1.00 46.03 237 ARG A C 1
ATOM 1917 O O . ARG A 1 237 ? -12.084 32.563 -2.308 1.00 46.03 237 ARG A O 1
#

Radius of gyration: 38.64 Å; chains: 1; bounding box: 72×80×126 Å

Sequence (237 aa):
MASSTNNNPASTMDDRAWIQLHYWAEKTTKEWTTKASLDWKRSKRRNEMASLRLQKKNRLHSMQDELETLEKQFKGQLAHLNSTVSVSEEAKLSQAVLRLALESDTLRTENTELHCKLQQHIRLASLAQEGLVDSNTIQGQHVRIGNVYDACEKSPWTSRPDSTDSGWRVQFPNGEPSFHFHPFTHDHFDDVIQTCHSVFGEDPPYIKLVGSVFGWKMHCTLLTRRRDDELPVTHAR

pLDDT: mean 74.9, std 20.02, range [39.56, 98.38]